Protein AF-A0A661E3U8-F1 (afdb_monomer)

Nearest PDB structures (foldseek):
  6asu-assembly1_A  TM=5.238E-01  e=6.271E-09  Mycobacterium tuberculosis
  2gq3-assembly2_B  TM=5.201E-01  e=3.428E-09  Mycobacterium tuberculosis
  5cc5-assembly1_A  TM=5.215E-01  e=5.619E-09  Mycobacterium tuberculosis H37Rv
  5dri-assembly1_A  TM=5.205E-01  e=9.730E-09  Mycobacterium tuberculosis H37Ra
  5c9w-assembly1_A  TM=4.943E-01  e=1.147E-08  Mycobacterium tuberculosis H37Rv

Radius of gyration: 21.92 Å; Cα contacts (8 Å, |Δi|>4): 359; chains: 1; bounding box: 52×62×56 Å

Structure (mmCIF, N/CA/C/O backbone):
data_AF-A0A661E3U8-F1
#
_entry.id   AF-A0A661E3U8-F1
#
loop_
_atom_site.group_PDB
_atom_site.id
_atom_site.type_symbol
_atom_site.label_atom_id
_atom_site.label_alt_id
_atom_site.label_comp_id
_atom_site.label_asym_id
_atom_site.label_entity_id
_atom_site.label_seq_id
_atom_site.pdbx_PDB_ins_code
_atom_site.Cartn_x
_atom_site.Cartn_y
_atom_site.Cartn_z
_atom_site.occupancy
_atom_site.B_iso_or_equiv
_atom_site.auth_seq_id
_atom_site.auth_comp_id
_atom_site.auth_asym_id
_atom_site.auth_atom_id
_atom_site.pdbx_PDB_model_num
ATOM 1 N N . LEU A 1 1 ? 7.358 -19.931 10.480 1.00 63.12 1 LEU A N 1
ATOM 2 C CA . LEU A 1 1 ? 5.881 -19.977 10.549 1.00 63.12 1 LEU A CA 1
ATOM 3 C C . LEU A 1 1 ? 5.351 -19.184 9.364 1.00 63.12 1 LEU A C 1
ATOM 5 O O . LEU A 1 1 ? 6.107 -18.382 8.833 1.00 63.12 1 LEU A O 1
ATOM 9 N N . LEU A 1 2 ? 4.143 -19.485 8.892 1.00 83.12 2 LEU A N 1
ATOM 10 C CA . LEU A 1 2 ? 3.473 -18.710 7.847 1.00 83.12 2 LEU A CA 1
ATOM 11 C C . LEU A 1 2 ? 2.631 -17.637 8.538 1.00 83.12 2 LEU A C 1
ATOM 13 O O . LEU A 1 2 ? 1.768 -18.002 9.332 1.00 83.12 2 LEU A O 1
ATOM 17 N N . ASP A 1 3 ? 2.867 -16.365 8.227 1.00 90.88 3 ASP A N 1
ATOM 18 C CA . ASP A 1 3 ? 2.102 -15.254 8.814 1.00 90.88 3 ASP A CA 1
ATOM 19 C C . ASP A 1 3 ? 0.824 -14.951 8.011 1.00 90.88 3 ASP A C 1
ATOM 21 O O . ASP A 1 3 ? -0.208 -14.571 8.559 1.00 90.88 3 ASP A O 1
ATOM 25 N N . GLY A 1 4 ? 0.856 -15.163 6.694 1.00 95.56 4 GLY A N 1
ATOM 26 C CA . GLY A 1 4 ? -0.279 -14.888 5.823 1.00 95.56 4 GLY A CA 1
ATOM 27 C C . GLY A 1 4 ? -0.007 -15.191 4.357 1.00 95.56 4 GLY A C 1
ATOM 28 O O . GLY A 1 4 ? 1.045 -15.724 4.000 1.00 95.56 4 GLY A O 1
ATOM 29 N N . ILE A 1 5 ? -0.969 -14.845 3.506 1.00 97.56 5 ILE A N 1
ATOM 30 C CA . ILE A 1 5 ? -0.901 -15.015 2.056 1.00 97.56 5 ILE A CA 1
ATOM 31 C C . ILE A 1 5 ? -1.208 -13.708 1.323 1.00 97.56 5 ILE A C 1
ATOM 33 O O . ILE A 1 5 ? -1.920 -12.838 1.827 1.00 97.56 5 ILE A O 1
ATOM 37 N N . VAL A 1 6 ? -0.708 -13.616 0.093 1.00 97.94 6 VAL A N 1
ATOM 38 C CA . VAL A 1 6 ? -1.139 -12.622 -0.889 1.00 97.94 6 VAL A CA 1
ATOM 39 C C . VAL A 1 6 ? -1.961 -13.348 -1.948 1.00 97.94 6 VAL A C 1
ATOM 41 O O . VAL A 1 6 ? -1.448 -14.255 -2.603 1.00 97.94 6 VAL A O 1
ATOM 44 N N . TRP A 1 7 ? -3.228 -12.972 -2.101 1.00 97.88 7 TRP A N 1
ATOM 45 C CA . TRP A 1 7 ? -4.129 -13.550 -3.091 1.00 97.88 7 TRP A CA 1
ATOM 46 C C . TRP A 1 7 ? -4.208 -12.661 -4.340 1.00 97.88 7 TRP A C 1
ATOM 48 O O . TRP A 1 7 ? -4.700 -11.530 -4.252 1.00 97.88 7 TRP A O 1
ATOM 58 N N . PRO A 1 8 ? -3.695 -13.121 -5.493 1.00 96.69 8 PRO A N 1
ATOM 59 C CA . PRO A 1 8 ? -3.776 -12.366 -6.732 1.00 96.69 8 PRO A CA 1
ATOM 60 C C . PRO A 1 8 ? -5.181 -12.449 -7.327 1.00 96.69 8 PRO A C 1
ATOM 62 O O . PRO A 1 8 ? -5.944 -13.360 -7.017 1.00 96.69 8 PRO A O 1
ATOM 65 N N . LYS A 1 9 ? -5.471 -11.516 -8.227 1.00 93.06 9 LYS A N 1
ATOM 66 C CA . LYS A 1 9 ? -6.560 -11.562 -9.197 1.00 93.06 9 LYS A CA 1
ATOM 67 C C . LYS A 1 9 ? -7.920 -11.906 -8.606 1.00 93.06 9 LYS A C 1
ATOM 69 O O . LYS A 1 9 ? -8.652 -12.713 -9.167 1.00 93.06 9 LYS A O 1
ATOM 74 N N . VAL A 1 10 ? -8.258 -11.273 -7.482 1.00 95.81 10 VAL A N 1
ATOM 75 C CA . VAL A 1 10 ? -9.633 -11.329 -6.984 1.00 95.81 10 VAL A CA 1
ATOM 76 C C . VAL A 1 10 ? -10.525 -10.739 -8.060 1.00 95.81 10 VAL A C 1
ATOM 78 O O . VAL A 1 10 ? -10.283 -9.612 -8.472 1.00 95.81 10 VAL A O 1
ATOM 81 N N . GLU A 1 11 ? -11.558 -11.459 -8.483 1.00 94.38 11 GLU A N 1
ATOM 82 C CA . GLU A 1 11 ? -12.493 -10.965 -9.499 1.00 94.38 11 GLU A CA 1
ATOM 83 C C . GLU A 1 11 ? -13.832 -10.527 -8.902 1.00 94.38 11 GLU A C 1
ATOM 85 O O . GLU A 1 11 ? -14.532 -9.681 -9.467 1.00 94.38 11 GLU A O 1
ATOM 90 N N . ASN A 1 12 ? -14.244 -11.120 -7.777 1.00 96.81 12 ASN A N 1
ATOM 91 C CA . ASN A 1 12 ? -15.552 -10.863 -7.177 1.00 96.81 12 ASN A CA 1
ATOM 92 C C . ASN A 1 12 ? -15.644 -11.291 -5.699 1.00 96.81 12 ASN A C 1
ATOM 94 O O . ASN A 1 12 ? -14.763 -11.937 -5.130 1.00 96.81 12 ASN A O 1
ATOM 98 N N . ALA A 1 13 ? -16.766 -10.937 -5.069 1.00 97.88 13 ALA A N 1
ATOM 99 C CA . ALA A 1 13 ? -17.037 -11.229 -3.664 1.00 97.88 13 ALA A CA 1
ATOM 100 C C . ALA A 1 13 ? -17.254 -12.728 -3.356 1.00 97.88 13 ALA A C 1
ATOM 102 O O . ALA A 1 13 ? -17.004 -13.158 -2.231 1.00 97.88 13 ALA A O 1
ATOM 103 N N . GLU A 1 14 ? -17.731 -13.529 -4.313 1.00 98.06 14 GLU A N 1
ATOM 104 C CA . GLU A 1 14 ? -17.946 -14.970 -4.113 1.00 98.06 14 GLU A CA 1
ATOM 105 C C . GLU A 1 14 ? -16.614 -15.719 -4.023 1.00 98.06 14 GLU A C 1
ATOM 107 O O . GLU A 1 14 ? -16.427 -16.535 -3.120 1.00 98.06 14 GLU A O 1
ATOM 112 N N . GLU A 1 15 ? -15.655 -15.364 -4.877 1.00 97.94 15 GLU A N 1
ATOM 113 C CA . GLU A 1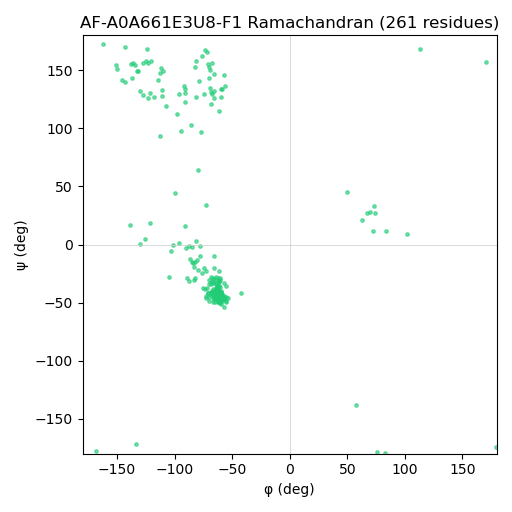 15 ? -14.280 -15.859 -4.806 1.00 97.94 15 GLU A CA 1
ATOM 114 C C . GLU A 1 15 ? -13.639 -15.535 -3.451 1.00 97.94 15 GLU A C 1
ATOM 116 O O . GLU A 1 15 ? -13.080 -16.416 -2.796 1.00 97.94 15 GLU A O 1
ATOM 121 N N . MET A 1 16 ? -13.786 -14.291 -2.980 1.00 98.50 16 MET A N 1
ATOM 122 C CA . MET A 1 16 ? -13.253 -13.887 -1.677 1.00 98.50 16 MET A CA 1
ATOM 123 C C . MET A 1 16 ? -13.884 -14.678 -0.521 1.00 98.50 16 MET A C 1
ATOM 125 O O . MET A 1 16 ? -13.200 -15.045 0.437 1.00 98.50 16 MET A O 1
ATOM 129 N N . ARG A 1 17 ? -15.185 -14.985 -0.606 1.00 98.62 17 ARG A N 1
ATOM 130 C CA . ARG A 1 17 ? -15.872 -15.818 0.391 1.00 98.62 17 ARG A CA 1
ATOM 131 C C . ARG A 1 17 ? -15.320 -17.232 0.399 1.00 98.62 17 ARG A C 1
ATOM 133 O O . ARG A 1 17 ? -14.954 -17.725 1.461 1.00 98.62 17 ARG A O 1
ATOM 140 N N . TRP A 1 18 ? -15.213 -17.841 -0.779 1.00 98.56 18 TRP A N 1
ATOM 141 C CA . TRP A 1 18 ? -14.632 -19.169 -0.932 1.00 98.56 18 TRP A CA 1
ATOM 142 C C . TRP A 1 18 ? -13.214 -19.233 -0.348 1.00 98.56 18 TRP A C 1
ATOM 144 O O . TRP A 1 18 ? -12.905 -20.152 0.412 1.00 98.56 18 TRP A O 1
ATOM 154 N N . LEU A 1 19 ? -12.378 -18.229 -0.631 1.00 98.50 19 LEU A N 1
ATOM 155 C CA . LEU A 1 19 ? -11.029 -18.137 -0.078 1.00 98.50 19 LEU A CA 1
ATOM 156 C C . LEU A 1 19 ? -11.049 -18.068 1.456 1.00 98.50 19 LEU A C 1
ATOM 158 O O . LEU A 1 19 ? -10.326 -18.811 2.118 1.00 98.50 19 LEU A O 1
ATOM 162 N N . CYS A 1 20 ? -11.881 -17.202 2.037 1.00 98.44 20 CYS A N 1
ATOM 163 C CA . CYS A 1 20 ? -11.978 -17.056 3.491 1.00 98.44 20 CYS A CA 1
ATOM 164 C C . CYS A 1 20 ? -12.482 -18.337 4.179 1.00 98.44 20 CYS A C 1
ATOM 166 O O . CYS A 1 20 ? -11.980 -18.697 5.249 1.00 98.44 20 CYS A O 1
ATOM 168 N N . ASP A 1 21 ? -13.429 -19.047 3.565 1.00 98.56 21 ASP A N 1
ATOM 169 C CA . ASP A 1 21 ? -13.943 -20.327 4.062 1.00 98.56 21 ASP A CA 1
ATOM 170 C C . ASP A 1 21 ? -12.869 -21.427 3.988 1.00 98.56 21 ASP A C 1
ATOM 172 O O . ASP A 1 21 ? -12.707 -22.219 4.926 1.00 98.56 21 ASP A O 1
ATOM 176 N N . LEU A 1 22 ? -12.081 -21.445 2.907 1.00 98.44 22 LEU A N 1
ATOM 177 C CA . LEU A 1 22 ? -10.947 -22.353 2.748 1.00 98.44 22 LEU A CA 1
ATOM 178 C C . LEU A 1 22 ? -9.883 -22.107 3.823 1.00 98.44 22 LEU A C 1
ATOM 180 O O . LEU A 1 22 ? -9.458 -23.053 4.487 1.00 98.44 22 LEU A O 1
ATOM 184 N N . LEU A 1 23 ? -9.480 -20.851 4.034 1.00 98.12 23 LEU A N 1
ATOM 185 C CA . LEU A 1 23 ? -8.505 -20.486 5.066 1.00 98.12 23 LEU A CA 1
ATOM 186 C C . LEU A 1 23 ? -8.999 -20.857 6.466 1.00 98.12 23 LEU A C 1
ATOM 188 O O . LEU A 1 23 ? -8.244 -21.42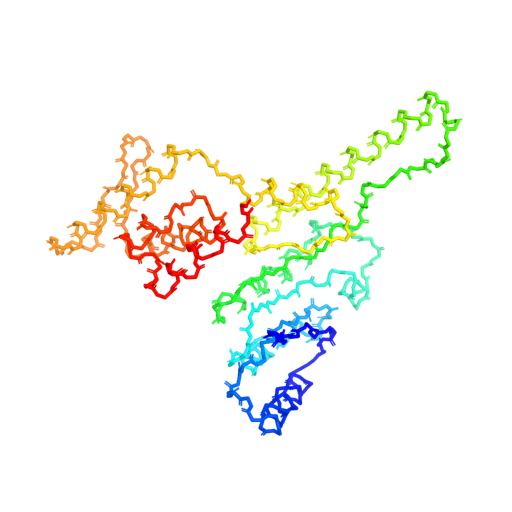4 7.251 1.00 98.12 23 LEU A O 1
ATOM 192 N N . THR A 1 24 ? -10.280 -20.622 6.752 1.00 98.44 24 THR A N 1
ATOM 193 C CA . THR A 1 24 ? -10.903 -21.022 8.022 1.00 98.44 24 THR A CA 1
ATOM 194 C C . THR A 1 24 ? -10.853 -22.541 8.215 1.00 98.44 24 THR A C 1
ATOM 196 O O . THR A 1 24 ? -10.512 -23.026 9.294 1.00 98.44 24 THR A O 1
ATOM 199 N N . SER A 1 25 ? -11.143 -23.310 7.164 1.00 98.44 25 SER A N 1
ATOM 200 C CA . SER A 1 25 ? -11.077 -24.778 7.202 1.00 98.44 25 SER A CA 1
ATOM 201 C C . SER A 1 25 ? -9.646 -25.287 7.414 1.00 98.44 25 SER A C 1
ATOM 203 O O . SER A 1 25 ? -9.431 -26.246 8.156 1.00 98.44 25 SER A O 1
ATOM 205 N N . LEU A 1 26 ? -8.656 -24.632 6.798 1.00 97.31 26 LEU A N 1
ATOM 206 C CA . LEU A 1 26 ? -7.237 -24.943 6.983 1.00 97.31 26 LEU A CA 1
ATOM 207 C C . LEU A 1 26 ? -6.771 -24.643 8.410 1.00 97.31 26 LEU A C 1
ATOM 209 O O . LEU A 1 26 ? -6.109 -25.484 9.014 1.00 97.31 26 LEU A O 1
ATOM 213 N N . GLU A 1 27 ? -7.146 -23.492 8.972 1.00 97.75 27 GLU A N 1
ATOM 214 C CA . GLU A 1 27 ? -6.843 -23.138 10.364 1.00 97.75 27 GLU A CA 1
ATOM 215 C C . GLU A 1 27 ? -7.396 -24.189 11.330 1.00 97.75 27 GLU A C 1
ATOM 217 O O . GLU A 1 27 ? -6.662 -24.694 12.178 1.00 97.75 27 GLU A O 1
ATOM 222 N N . GLN A 1 28 ? -8.652 -24.603 11.144 1.00 97.94 28 GLN A N 1
ATOM 223 C CA . GLN A 1 28 ? -9.274 -25.657 11.950 1.00 97.94 28 GLN A CA 1
ATOM 224 C C . GLN A 1 28 ? -8.549 -26.999 11.813 1.00 97.94 28 GLN A C 1
ATOM 226 O O . GLN A 1 28 ? -8.285 -27.660 12.817 1.00 97.94 28 GLN A O 1
ATOM 231 N N . HIS A 1 29 ? -8.206 -27.399 10.586 1.00 97.75 29 HIS A N 1
ATOM 232 C CA . HIS A 1 29 ? -7.505 -28.656 10.327 1.00 97.75 29 HIS A CA 1
ATOM 233 C C . HIS A 1 29 ? -6.109 -28.693 10.964 1.00 97.75 29 HIS A C 1
ATOM 235 O O . HIS A 1 29 ? -5.672 -29.737 11.446 1.00 97.75 29 HIS A O 1
ATOM 241 N N . LEU A 1 30 ? -5.420 -27.551 10.983 1.00 96.31 30 LEU A N 1
ATOM 242 C CA . LEU A 1 30 ? -4.071 -27.404 11.526 1.00 96.31 30 LEU A CA 1
ATOM 243 C C . LEU A 1 30 ? -4.052 -27.037 13.021 1.00 96.31 30 LEU A C 1
ATOM 245 O O . LEU A 1 30 ? -2.974 -26.946 13.605 1.00 96.31 30 LEU A O 1
ATOM 249 N N . GLY A 1 31 ? -5.216 -26.827 13.646 1.00 96.81 31 GLY A N 1
ATOM 250 C CA . GLY A 1 31 ? -5.321 -26.394 15.042 1.00 96.81 31 GLY A CA 1
ATOM 251 C C . GLY A 1 31 ? -4.798 -24.973 15.289 1.00 96.81 31 GLY A C 1
ATOM 252 O O . GLY A 1 31 ? -4.336 -24.674 16.390 1.00 96.81 31 GLY A O 1
ATOM 253 N N . LEU A 1 32 ? -4.834 -24.112 14.271 1.00 96.19 32 LEU A N 1
ATOM 254 C CA . LEU A 1 32 ? -4.424 -22.714 14.364 1.00 96.19 32 LEU A CA 1
ATOM 255 C C . LEU A 1 32 ? -5.555 -21.843 14.943 1.00 96.19 32 LEU A C 1
ATOM 257 O O . LEU A 1 32 ? -6.734 -22.174 14.780 1.00 96.19 32 LEU A O 1
ATOM 261 N N . PRO A 1 33 ? -5.229 -20.717 15.608 1.00 96.44 33 PRO A N 1
ATOM 262 C CA . PRO A 1 33 ? -6.236 -19.746 16.021 1.00 96.44 33 PRO A CA 1
ATOM 263 C C . PRO A 1 33 ? -7.046 -19.228 14.824 1.00 96.44 33 PRO A C 1
ATOM 265 O O . PRO A 1 33 ? -6.522 -19.060 13.726 1.00 96.44 33 PRO A O 1
ATOM 268 N N . ALA A 1 34 ? -8.329 -18.939 15.039 1.00 97.25 34 ALA A N 1
ATOM 269 C CA . ALA A 1 34 ? -9.175 -18.383 13.986 1.00 97.25 34 ALA A CA 1
ATOM 270 C C . ALA A 1 34 ? -8.610 -17.048 13.471 1.00 97.25 34 ALA A C 1
ATOM 272 O O . ALA A 1 34 ? -8.282 -16.169 14.269 1.00 97.25 34 ALA A O 1
ATOM 273 N N . ASN A 1 35 ? -8.558 -16.892 12.146 1.00 96.81 35 ASN A N 1
ATOM 274 C CA . ASN A 1 35 ? -8.020 -15.718 11.451 1.00 96.81 35 ASN A CA 1
ATOM 275 C C . ASN A 1 35 ? -6.522 -15.451 11.691 1.00 96.81 35 ASN A C 1
ATOM 277 O O . ASN A 1 35 ? -6.062 -14.326 11.491 1.00 96.81 35 ASN A O 1
ATOM 281 N N . SER A 1 36 ? -5.745 -16.458 12.104 1.00 95.94 36 SER A N 1
ATOM 282 C CA . SER A 1 36 ? -4.293 -16.312 12.248 1.00 95.94 36 SER A CA 1
ATOM 283 C C . SER A 1 36 ? -3.543 -16.294 10.916 1.00 95.94 36 SER A C 1
ATOM 285 O O . SER A 1 36 ? -2.409 -15.839 10.884 1.00 95.94 36 SER A O 1
ATOM 287 N N . ILE A 1 37 ? -4.133 -16.808 9.831 1.00 97.62 37 ILE A N 1
ATOM 288 C CA . ILE A 1 37 ? -3.571 -16.674 8.482 1.00 97.62 37 ILE A CA 1
ATOM 289 C C . ILE A 1 37 ? -4.054 -15.346 7.906 1.00 97.62 37 ILE A C 1
ATOM 291 O O . ILE A 1 37 ? -5.209 -15.228 7.475 1.00 97.62 37 ILE A O 1
ATOM 295 N N . TRP A 1 38 ? -3.175 -14.348 7.903 1.00 98.00 38 TRP A N 1
ATOM 296 C CA . TRP A 1 38 ? -3.497 -13.031 7.367 1.00 98.00 38 TRP A CA 1
ATOM 297 C C . TRP A 1 38 ? -3.622 -13.038 5.845 1.00 98.00 38 TRP A C 1
ATOM 299 O O . TRP A 1 38 ? -3.048 -13.879 5.152 1.00 98.00 38 TRP A O 1
ATOM 309 N N . LEU A 1 39 ? -4.383 -12.083 5.323 1.00 98.50 39 LEU A N 1
ATOM 310 C CA . LEU A 1 39 ? -4.676 -11.960 3.905 1.00 98.50 39 LEU A CA 1
ATOM 311 C C . LEU A 1 39 ? -4.343 -10.556 3.412 1.00 98.50 39 LEU A C 1
ATOM 313 O O . LEU A 1 39 ? -4.848 -9.570 3.942 1.00 98.50 39 LEU A O 1
ATOM 317 N N . GLN A 1 40 ? -3.572 -10.483 2.336 1.00 98.38 40 GLN A N 1
ATOM 318 C CA . GLN A 1 40 ? -3.606 -9.357 1.410 1.00 98.38 40 GLN A CA 1
ATOM 319 C C . GLN A 1 40 ? -4.187 -9.831 0.088 1.00 98.38 40 GLN A C 1
ATOM 321 O O . GLN A 1 40 ? -4.029 -10.997 -0.273 1.00 98.38 40 GLN A O 1
ATOM 326 N N . PHE A 1 41 ? -4.820 -8.941 -0.662 1.00 98.44 41 PHE A N 1
ATOM 327 C CA . PHE A 1 41 ? -5.271 -9.270 -2.007 1.00 98.44 41 PHE A CA 1
ATOM 328 C C . PHE A 1 41 ? -5.006 -8.137 -2.987 1.00 98.44 41 PHE A C 1
ATOM 330 O O . PHE A 1 41 ? -4.888 -6.974 -2.589 1.00 98.44 41 PHE A O 1
ATOM 337 N N . LEU A 1 42 ? -4.898 -8.500 -4.264 1.00 98.31 42 LEU A N 1
ATOM 338 C CA . LEU A 1 42 ? -4.704 -7.554 -5.353 1.00 98.31 42 LEU A CA 1
ATOM 339 C C . LEU A 1 42 ? -6.056 -7.114 -5.912 1.00 98.31 42 LEU A C 1
ATOM 341 O O . LEU A 1 42 ? -6.907 -7.938 -6.243 1.00 98.31 42 LEU A O 1
ATOM 345 N N . VAL A 1 43 ? -6.229 -5.802 -6.037 1.00 98.31 43 VAL A N 1
ATOM 346 C CA . VAL A 1 43 ? -7.270 -5.171 -6.844 1.00 98.31 43 VAL A CA 1
ATOM 347 C C . VAL A 1 43 ? -6.648 -4.870 -8.194 1.00 98.31 43 VAL A C 1
ATOM 349 O O . VAL A 1 43 ? -5.910 -3.895 -8.346 1.00 98.31 43 VAL A O 1
ATOM 352 N N . GLU A 1 44 ? -6.900 -5.758 -9.148 1.00 96.94 44 GLU A N 1
ATOM 353 C CA . GLU A 1 44 ? -6.261 -5.726 -10.465 1.00 96.94 44 GLU A CA 1
ATOM 354 C C . GLU A 1 44 ? -7.219 -6.046 -11.620 1.00 96.94 44 GLU A C 1
ATOM 356 O O . GLU A 1 44 ? -6.787 -6.324 -12.731 1.00 96.94 44 GLU A O 1
ATOM 361 N N . SER A 1 45 ? -8.529 -5.967 -11.373 1.00 96.88 45 SER A N 1
ATOM 362 C CA . SER A 1 45 ? -9.569 -6.011 -12.404 1.00 96.88 45 SER A CA 1
ATOM 363 C C . SER A 1 45 ? -10.638 -4.951 -12.142 1.00 96.88 45 SER A C 1
ATOM 365 O O . SER A 1 45 ? -10.832 -4.495 -11.008 1.00 96.88 45 SER A O 1
ATOM 367 N N . ALA A 1 46 ? -11.340 -4.539 -13.196 1.00 96.31 46 ALA A N 1
ATOM 368 C CA . ALA A 1 46 ? -12.463 -3.615 -13.099 1.00 96.31 46 ALA A CA 1
ATOM 369 C C . ALA A 1 46 ? -13.603 -4.228 -12.273 1.00 96.31 46 ALA A C 1
ATOM 371 O O . ALA A 1 46 ? -14.197 -3.550 -11.437 1.00 96.31 46 ALA A O 1
ATOM 372 N N . SER A 1 47 ? -13.859 -5.531 -12.444 1.00 97.06 47 SER A N 1
ATOM 373 C CA . SER A 1 47 ? -14.886 -6.261 -11.688 1.00 97.06 47 SER A CA 1
ATOM 374 C C . SER A 1 47 ? -14.638 -6.225 -10.178 1.00 97.06 47 SER A C 1
ATOM 376 O O . SER A 1 47 ? -15.575 -6.018 -9.399 1.00 97.06 47 SER A O 1
ATOM 378 N N . ALA A 1 48 ? -13.381 -6.391 -9.758 1.00 97.88 48 ALA A N 1
ATOM 379 C CA . ALA A 1 48 ? -13.004 -6.322 -8.354 1.00 97.88 48 ALA A CA 1
ATOM 380 C C . ALA A 1 48 ? -13.184 -4.916 -7.784 1.00 97.88 48 ALA A C 1
ATOM 382 O O . ALA A 1 48 ? -13.703 -4.755 -6.681 1.00 97.88 48 ALA A O 1
ATOM 383 N N . LEU A 1 49 ? -12.779 -3.897 -8.545 1.00 97.31 49 LEU A N 1
ATOM 384 C CA . LEU A 1 49 ? -12.864 -2.505 -8.119 1.00 97.31 49 LEU A CA 1
ATOM 385 C C . LEU A 1 49 ? -14.323 -2.052 -7.925 1.00 97.31 49 LEU A C 1
ATOM 387 O O . LEU A 1 49 ? -14.629 -1.407 -6.924 1.00 97.31 49 LEU A O 1
ATOM 391 N N . GLU A 1 50 ? -15.236 -2.470 -8.809 1.00 96.88 50 GLU A N 1
ATOM 392 C CA . GLU A 1 50 ? -16.683 -2.191 -8.721 1.00 96.88 50 GLU A CA 1
ATOM 393 C C . GLU A 1 50 ? -17.376 -2.853 -7.515 1.00 96.88 50 GLU A C 1
ATOM 395 O O . GLU A 1 50 ? -18.468 -2.450 -7.113 1.00 96.88 50 GLU A O 1
ATOM 400 N N . GLN A 1 51 ? -16.766 -3.888 -6.934 1.00 97.50 51 GLN A N 1
ATOM 401 C CA . GLN A 1 51 ? -17.325 -4.659 -5.815 1.00 97.50 51 GLN A CA 1
ATOM 402 C C . GLN A 1 51 ? -16.413 -4.647 -4.583 1.00 97.50 51 GLN A C 1
ATOM 404 O O . GLN A 1 51 ? -16.528 -5.516 -3.709 1.00 97.50 51 GLN A O 1
ATOM 409 N N . LEU A 1 52 ? -15.480 -3.692 -4.526 1.00 98.44 52 LEU A N 1
ATOM 410 C CA . LEU A 1 52 ? -14.398 -3.698 -3.549 1.00 98.44 52 LEU A CA 1
ATOM 411 C C . LEU A 1 52 ? -14.914 -3.641 -2.109 1.00 98.44 52 LEU A C 1
ATOM 413 O O . LEU A 1 52 ? -14.356 -4.298 -1.237 1.00 98.44 52 LEU A O 1
ATOM 417 N N . ASP A 1 53 ? -16.000 -2.911 -1.861 1.00 97.75 53 ASP A N 1
ATOM 418 C CA . ASP A 1 53 ? -16.661 -2.830 -0.557 1.00 97.75 53 ASP A CA 1
ATOM 419 C C . ASP A 1 53 ? -17.048 -4.219 -0.022 1.00 97.75 53 ASP A C 1
ATOM 421 O O . ASP A 1 53 ? -16.686 -4.586 1.097 1.00 97.75 53 ASP A O 1
ATOM 425 N N . LYS A 1 54 ? -17.696 -5.040 -0.855 1.00 98.44 54 LYS A N 1
ATOM 426 C CA . LYS A 1 54 ? -18.126 -6.400 -0.500 1.00 98.44 54 LYS A CA 1
ATOM 427 C C . LYS A 1 54 ? -16.942 -7.334 -0.302 1.00 98.44 54 LYS A C 1
ATOM 429 O O . LYS A 1 54 ? -16.951 -8.139 0.627 1.00 98.44 54 LYS A O 1
ATOM 434 N N . ILE A 1 55 ? -15.942 -7.246 -1.179 1.00 98.69 55 ILE A N 1
ATOM 435 C CA . ILE A 1 55 ? -14.716 -8.050 -1.087 1.00 98.69 55 ILE A CA 1
ATOM 436 C C . ILE A 1 55 ? -14.013 -7.753 0.242 1.00 98.69 55 ILE A C 1
ATOM 438 O O . ILE A 1 55 ? -13.687 -8.673 0.994 1.00 98.69 55 ILE A O 1
ATOM 442 N N . VAL A 1 56 ? -13.844 -6.470 0.567 1.00 98.50 56 VAL A N 1
ATOM 443 C CA . VAL A 1 56 ? -13.215 -6.021 1.812 1.00 98.50 56 VAL A CA 1
ATOM 444 C C . VAL A 1 56 ? -14.011 -6.466 3.032 1.00 98.50 56 VAL A C 1
ATOM 446 O O . VAL A 1 56 ? -13.415 -6.981 3.976 1.00 98.50 56 VAL A O 1
ATOM 449 N N . ASP A 1 57 ? -15.336 -6.326 3.028 1.00 98.25 57 ASP A N 1
ATOM 450 C CA . ASP A 1 57 ? -16.166 -6.731 4.165 1.00 98.25 57 ASP A CA 1
ATOM 451 C C . ASP A 1 57 ? -16.095 -8.235 4.453 1.00 98.25 57 ASP A C 1
ATOM 453 O O . ASP A 1 57 ? -16.099 -8.633 5.619 1.00 98.25 57 ASP A O 1
ATOM 457 N N . ILE A 1 58 ? -15.966 -9.068 3.417 1.00 98.56 58 ILE A N 1
ATOM 458 C CA . ILE A 1 58 ? -15.766 -10.515 3.569 1.00 98.56 58 ILE A CA 1
ATOM 459 C C . ILE A 1 58 ? -14.373 -10.820 4.132 1.00 98.56 58 ILE A C 1
ATOM 461 O O . ILE A 1 58 ? -14.249 -11.622 5.056 1.00 98.56 58 ILE A O 1
ATOM 465 N N . ALA A 1 59 ? -13.333 -10.169 3.605 1.00 98.25 59 ALA A N 1
ATOM 466 C CA . ALA A 1 59 ? -11.945 -10.397 4.006 1.00 98.25 59 ALA A CA 1
ATOM 467 C C . ALA A 1 59 ? -11.603 -9.830 5.398 1.00 98.25 59 ALA A C 1
ATOM 469 O O . ALA A 1 59 ? -10.651 -10.288 6.036 1.00 98.25 59 ALA A O 1
ATOM 470 N N . ARG A 1 60 ? -12.366 -8.834 5.872 1.00 97.62 60 ARG A N 1
ATOM 471 C CA . ARG A 1 60 ? -12.087 -7.997 7.052 1.00 97.62 60 ARG A CA 1
ATOM 472 C C . ARG A 1 60 ? -11.557 -8.740 8.288 1.00 97.62 60 ARG A C 1
ATOM 474 O O . ARG A 1 60 ? -10.628 -8.210 8.889 1.00 97.62 60 ARG A O 1
ATOM 481 N N . PRO A 1 61 ? -12.059 -9.928 8.689 1.00 97.50 61 PRO A N 1
ATOM 482 C CA . PRO A 1 61 ? -11.564 -10.614 9.888 1.00 97.50 61 PRO A CA 1
ATOM 483 C C . PRO A 1 61 ? -10.078 -10.999 9.853 1.00 97.50 61 PRO A C 1
ATOM 485 O O . PRO A 1 61 ? -9.488 -11.191 10.913 1.00 97.50 61 PRO A O 1
ATOM 488 N N . ARG A 1 62 ? -9.488 -11.129 8.657 1.00 97.56 62 ARG A N 1
ATOM 489 C CA . ARG A 1 62 ? -8.089 -11.541 8.438 1.00 97.56 62 ARG A CA 1
ATOM 490 C C . ARG A 1 62 ? -7.309 -10.613 7.501 1.00 97.56 62 ARG A C 1
ATOM 492 O O . ARG A 1 62 ? -6.148 -10.886 7.205 1.00 97.56 62 ARG A O 1
ATOM 499 N N . LEU A 1 63 ? -7.945 -9.557 6.992 1.00 98.50 63 LEU A N 1
ATOM 500 C CA . LEU A 1 63 ? -7.341 -8.629 6.042 1.00 98.50 63 LEU A CA 1
ATOM 501 C C . LEU A 1 63 ? -6.224 -7.830 6.725 1.00 98.50 63 LEU A C 1
ATOM 503 O O . LEU A 1 63 ? -6.445 -7.227 7.771 1.00 98.50 63 LEU A O 1
ATOM 507 N N . CYS A 1 64 ? -5.045 -7.789 6.112 1.00 97.38 64 CYS A N 1
ATOM 508 C CA . CYS A 1 64 ? -3.895 -7.018 6.588 1.00 97.38 64 CYS A CA 1
ATOM 509 C C . CYS A 1 64 ? -3.326 -6.053 5.532 1.00 97.38 64 CYS A C 1
ATOM 511 O O . CYS A 1 64 ? -2.314 -5.397 5.771 1.00 97.38 64 CYS A O 1
ATOM 513 N N . GLY A 1 65 ? -3.969 -5.933 4.368 1.00 97.94 65 GLY A N 1
ATOM 514 C CA . GLY A 1 65 ? -3.630 -4.935 3.357 1.00 97.94 65 GLY A CA 1
ATOM 515 C C . GLY A 1 65 ? -4.358 -5.152 2.035 1.00 97.94 65 GLY A C 1
ATOM 516 O O . GLY A 1 65 ? -4.783 -6.264 1.729 1.00 97.94 65 GLY A O 1
ATOM 517 N N . ILE A 1 66 ? -4.494 -4.087 1.249 1.00 98.69 66 ILE A N 1
ATOM 518 C CA . ILE A 1 66 ? -5.077 -4.129 -0.100 1.00 98.69 66 ILE A CA 1
ATOM 519 C C . ILE A 1 66 ? -4.035 -3.610 -1.082 1.00 98.69 66 ILE A C 1
ATOM 521 O O . ILE A 1 66 ? -3.452 -2.553 -0.850 1.00 98.69 66 ILE A O 1
ATOM 525 N N . ILE A 1 67 ? -3.786 -4.347 -2.159 1.00 98.56 67 ILE A N 1
ATOM 526 C CA . ILE A 1 67 ? -2.697 -4.073 -3.098 1.00 98.56 67 ILE A CA 1
ATOM 527 C C . ILE A 1 67 ? -3.283 -3.614 -4.430 1.00 98.56 67 ILE A C 1
ATOM 529 O O . ILE A 1 67 ? -4.197 -4.237 -4.958 1.00 98.56 67 ILE A O 1
ATOM 533 N N . TRP A 1 68 ? -2.753 -2.534 -4.989 1.00 98.31 68 TRP A N 1
ATOM 534 C CA . TRP A 1 68 ? -3.090 -2.072 -6.329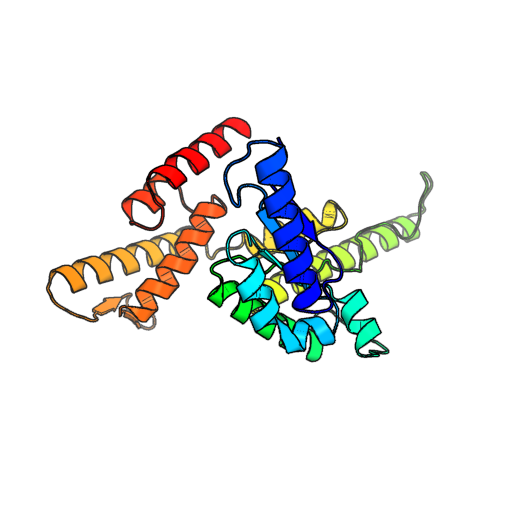 1.00 98.31 68 TRP A CA 1
ATOM 535 C C . TRP A 1 68 ? -2.304 -2.847 -7.396 1.00 98.31 68 TRP A C 1
ATOM 537 O O . TRP A 1 68 ? -1.074 -2.892 -7.340 1.00 98.31 68 TRP A O 1
ATOM 547 N N . GLY A 1 69 ? -2.995 -3.419 -8.388 1.00 96.81 69 GLY A N 1
ATOM 548 C CA . GLY A 1 69 ? -2.381 -4.090 -9.539 1.00 96.81 69 GLY A CA 1
ATOM 549 C C . GLY A 1 69 ? -2.636 -3.340 -10.846 1.00 96.81 69 GLY A C 1
ATOM 550 O O . GLY A 1 69 ? -3.640 -3.551 -11.519 1.00 96.81 69 GLY A O 1
ATOM 551 N N . ALA A 1 70 ? -1.699 -2.466 -11.223 1.00 96.12 70 ALA A N 1
ATOM 552 C CA . ALA A 1 70 ? -1.882 -1.536 -12.341 1.00 96.12 70 ALA A CA 1
ATOM 553 C C . ALA A 1 70 ? -1.946 -2.205 -13.727 1.00 96.12 70 ALA A C 1
ATOM 555 O O . ALA A 1 70 ? -2.775 -1.821 -14.547 1.00 96.12 70 ALA A O 1
ATOM 556 N N . ALA A 1 71 ? -1.070 -3.176 -14.011 1.00 94.62 71 ALA A N 1
ATOM 557 C CA . ALA A 1 71 ? -0.945 -3.750 -15.356 1.00 94.62 71 ALA A CA 1
ATOM 558 C C . ALA A 1 71 ? -2.159 -4.598 -15.753 1.00 94.62 71 ALA A C 1
ATOM 560 O O . ALA A 1 71 ? -2.705 -4.404 -16.839 1.00 94.62 71 ALA A O 1
ATOM 561 N N . ASP A 1 72 ? -2.590 -5.500 -14.870 1.00 95.81 72 ASP A N 1
ATOM 562 C CA . ASP A 1 72 ? -3.762 -6.344 -15.106 1.00 95.81 72 ASP A CA 1
ATOM 563 C C . ASP A 1 72 ? -5.034 -5.488 -15.193 1.00 95.81 72 ASP A C 1
ATOM 565 O O . ASP A 1 72 ? -5.820 -5.666 -16.123 1.00 95.81 72 ASP A O 1
ATOM 569 N N . TYR A 1 73 ? -5.167 -4.465 -14.339 1.00 97.44 73 TYR A N 1
ATOM 570 C CA . TYR A 1 73 ? -6.290 -3.533 -14.423 1.00 97.44 73 TYR A CA 1
ATOM 571 C C . TYR A 1 73 ? -6.297 -2.775 -15.755 1.00 97.44 73 TYR A C 1
ATOM 573 O O . TYR A 1 73 ? -7.335 -2.664 -16.402 1.00 97.44 73 TYR A O 1
ATOM 581 N N . ALA A 1 74 ? -5.141 -2.265 -16.194 1.00 96.94 74 ALA A N 1
ATOM 582 C CA . ALA A 1 74 ? -5.016 -1.546 -17.459 1.00 96.94 74 ALA A CA 1
ATOM 583 C C . ALA A 1 74 ? -5.414 -2.407 -18.660 1.00 96.94 74 ALA A C 1
ATOM 585 O O . ALA A 1 74 ? -6.064 -1.908 -19.580 1.00 96.94 74 ALA A O 1
ATOM 586 N N . ALA A 1 75 ? -5.039 -3.689 -18.640 1.00 95.75 75 ALA A N 1
ATOM 587 C CA . ALA A 1 75 ? -5.449 -4.649 -19.653 1.00 95.75 75 ALA A CA 1
ATOM 588 C C . ALA A 1 75 ? -6.969 -4.874 -19.631 1.00 95.75 75 ALA A C 1
ATOM 590 O O . ALA A 1 75 ? -7.593 -4.877 -20.691 1.00 95.75 75 ALA A O 1
ATOM 591 N N . ASP A 1 76 ? -7.560 -5.001 -18.442 1.00 95.50 76 ASP A N 1
ATOM 592 C CA . ASP A 1 76 ? -8.989 -5.266 -18.258 1.00 95.50 76 ASP A CA 1
ATOM 593 C C . ASP A 1 76 ? -9.874 -4.100 -18.736 1.00 95.50 76 ASP A C 1
ATOM 595 O O . ASP A 1 76 ? -10.865 -4.301 -19.437 1.00 95.50 76 ASP A O 1
ATOM 599 N N . VAL A 1 77 ? -9.470 -2.855 -18.456 1.00 96.12 77 VAL A N 1
ATOM 600 C CA . VAL A 1 77 ? -10.188 -1.655 -18.930 1.00 96.12 77 VAL A CA 1
ATOM 601 C C . VAL A 1 77 ? -9.805 -1.214 -20.350 1.00 96.12 77 VAL A C 1
ATOM 603 O O . VAL A 1 77 ? -10.367 -0.248 -20.869 1.00 96.12 77 VAL A O 1
ATOM 606 N N . GLY A 1 78 ? -8.857 -1.900 -20.995 1.00 96.44 78 GLY A N 1
ATOM 607 C CA . GLY A 1 78 ? -8.457 -1.635 -22.378 1.00 96.44 78 GLY A CA 1
ATOM 608 C C . GLY A 1 78 ? -7.625 -0.364 -22.587 1.00 96.44 78 GLY A C 1
ATOM 609 O O . GLY A 1 78 ? -7.736 0.270 -23.638 1.00 96.44 78 GLY A O 1
ATOM 610 N N . LEU A 1 79 ? -6.783 0.024 -21.622 1.00 95.62 79 LEU A N 1
ATOM 611 C CA . LEU A 1 79 ? -5.867 1.158 -21.786 1.00 95.62 79 LEU A CA 1
ATOM 612 C C . LEU A 1 79 ? -4.778 0.842 -22.820 1.00 95.62 79 LEU A C 1
ATOM 614 O O . LEU A 1 79 ? -3.999 -0.093 -22.654 1.00 95.62 79 LEU A O 1
ATOM 618 N N . HIS A 1 80 ? -4.707 1.648 -23.882 1.00 89.00 80 HIS A N 1
ATOM 619 C CA . HIS A 1 80 ? -3.702 1.494 -24.941 1.00 89.00 80 HIS A CA 1
ATOM 620 C C . HIS A 1 80 ? -2.298 1.920 -24.501 1.00 89.00 80 HIS A C 1
ATOM 622 O O . HIS A 1 80 ? -1.330 1.211 -24.759 1.00 89.00 80 HIS A O 1
ATOM 628 N N . GLU A 1 81 ? -2.200 3.061 -23.823 1.00 90.44 81 GLU A N 1
ATOM 629 C CA . GLU A 1 81 ? -0.981 3.578 -23.207 1.00 90.44 81 GLU A CA 1
ATOM 630 C C . GLU A 1 81 ? -1.342 4.118 -21.827 1.00 90.44 81 GLU A C 1
ATOM 632 O O . GLU A 1 81 ? -2.422 4.680 -21.631 1.00 90.44 81 GLU A O 1
ATOM 637 N N . TRP A 1 82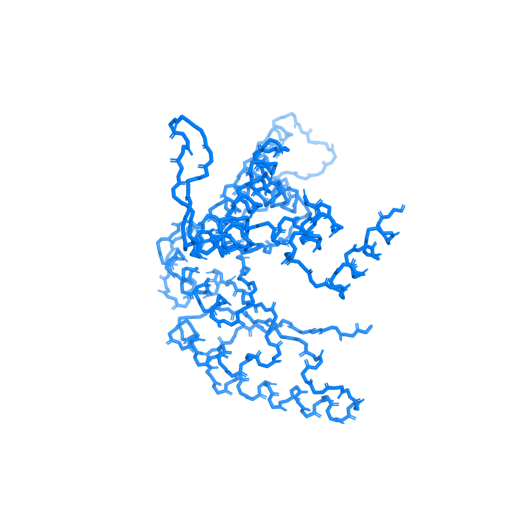 ? -0.451 3.930 -20.862 1.00 93.56 82 TRP A N 1
ATOM 638 C CA . TRP A 1 82 ? -0.665 4.377 -19.496 1.00 93.56 82 TRP A CA 1
ATOM 639 C C . TRP A 1 82 ? 0.663 4.713 -18.827 1.00 93.56 82 TRP A C 1
ATOM 641 O O . TRP A 1 82 ? 1.709 4.144 -19.137 1.00 93.56 82 TRP A O 1
ATOM 651 N N . ALA A 1 83 ? 0.587 5.649 -17.891 1.00 92.38 83 ALA A N 1
ATOM 652 C CA . ALA A 1 83 ? 1.652 6.021 -16.978 1.00 92.38 83 ALA A CA 1
ATOM 653 C C . ALA A 1 83 ? 1.133 5.885 -15.542 1.00 92.38 83 ALA A C 1
ATOM 655 O O . ALA A 1 83 ? -0.065 5.693 -15.313 1.00 92.38 83 ALA A O 1
ATOM 656 N N . ASN A 1 84 ? 2.030 5.950 -14.562 1.00 92.31 84 ASN A N 1
ATOM 657 C CA . ASN A 1 84 ? 1.666 5.745 -13.164 1.00 92.31 84 ASN A CA 1
ATOM 658 C C . ASN A 1 84 ? 0.637 6.777 -12.654 1.00 92.31 84 ASN A C 1
ATOM 660 O O . ASN A 1 84 ? -0.188 6.421 -11.814 1.00 92.31 84 ASN A O 1
ATOM 664 N N . ASP A 1 85 ? 0.647 7.999 -13.191 1.00 93.00 85 ASP A N 1
ATOM 665 C CA . ASP A 1 85 ? -0.253 9.123 -12.889 1.00 93.00 85 ASP A CA 1
ATOM 666 C C . ASP A 1 85 ? -1.506 9.173 -13.788 1.00 93.00 85 ASP A C 1
ATOM 668 O O . ASP A 1 85 ? -2.201 10.188 -13.865 1.00 93.00 85 ASP A O 1
ATOM 672 N N . HIS A 1 86 ? -1.824 8.079 -14.489 1.00 96.56 86 HIS A N 1
ATOM 673 C CA . HIS A 1 86 ? -3.020 8.018 -15.320 1.00 96.56 86 HIS A CA 1
ATOM 674 C C . HIS A 1 86 ? -4.294 8.251 -14.470 1.00 96.56 86 HIS A C 1
ATOM 676 O O . HIS A 1 86 ? -4.470 7.577 -13.451 1.00 96.56 86 HIS A O 1
ATOM 682 N N . PRO A 1 87 ? -5.258 9.099 -14.893 1.00 96.56 87 PRO A N 1
ATOM 683 C CA . PRO A 1 87 ? -6.420 9.456 -14.067 1.00 96.56 87 PRO A CA 1
ATOM 684 C C . PRO A 1 87 ? -7.281 8.272 -13.601 1.00 96.56 87 PRO A C 1
ATOM 686 O O . PRO A 1 87 ? -7.821 8.297 -12.497 1.00 96.56 87 PRO A O 1
ATOM 689 N N . LEU A 1 88 ? -7.403 7.213 -14.414 1.00 96.50 88 LEU A N 1
ATOM 690 C CA . LEU A 1 88 ? -8.098 5.987 -13.986 1.00 96.50 88 LEU A CA 1
ATOM 691 C C . LEU A 1 88 ? -7.342 5.227 -12.894 1.00 96.50 88 LEU A C 1
ATOM 693 O O . LEU A 1 88 ? -7.981 4.603 -12.053 1.00 96.50 88 LEU A O 1
ATOM 697 N N . PHE A 1 89 ? -6.008 5.272 -12.896 1.00 97.69 89 PHE A N 1
ATOM 698 C CA . PHE A 1 89 ? -5.226 4.673 -11.820 1.00 97.69 89 PHE A CA 1
ATOM 699 C C . PHE A 1 89 ? -5.385 5.498 -10.551 1.00 97.69 89 PHE A C 1
ATOM 701 O O . PHE A 1 89 ? -5.611 4.923 -9.497 1.00 97.69 89 PHE A O 1
ATOM 708 N N . ASP A 1 90 ? -5.365 6.828 -10.637 1.00 97.88 90 ASP A N 1
ATOM 709 C CA . ASP A 1 90 ? -5.593 7.693 -9.475 1.00 97.88 90 ASP A CA 1
ATOM 710 C C . ASP A 1 90 ? -6.979 7.495 -8.866 1.00 97.88 90 ASP A C 1
ATOM 712 O O . ASP A 1 90 ? -7.112 7.407 -7.645 1.00 97.88 90 ASP A O 1
ATOM 716 N N . TRP A 1 91 ? -8.004 7.338 -9.705 1.00 97.81 91 TRP A N 1
ATOM 717 C CA . TRP A 1 91 ? -9.336 6.965 -9.243 1.00 97.81 91 TRP A CA 1
ATOM 718 C C . TRP A 1 91 ? -9.336 5.599 -8.546 1.00 97.81 91 TRP A C 1
ATOM 720 O O . TRP A 1 91 ? -9.822 5.492 -7.420 1.00 97.81 91 TRP A O 1
ATOM 730 N N . ALA A 1 92 ? -8.746 4.573 -9.163 1.00 98.19 92 ALA A N 1
ATOM 731 C CA . ALA A 1 92 ? -8.676 3.243 -8.566 1.00 98.19 92 ALA A CA 1
ATOM 732 C C . ALA A 1 92 ? -7.912 3.250 -7.232 1.00 98.19 92 ALA A C 1
ATOM 734 O O . ALA A 1 92 ? -8.379 2.691 -6.240 1.00 98.19 92 ALA A O 1
ATOM 735 N N . ARG A 1 93 ? -6.786 3.969 -7.162 1.00 98.38 93 ARG A N 1
ATOM 736 C CA . ARG A 1 93 ? -6.028 4.193 -5.927 1.00 98.38 93 ARG A CA 1
ATOM 737 C C . ARG A 1 93 ? -6.872 4.879 -4.863 1.00 98.38 93 ARG A C 1
ATOM 739 O O . ARG A 1 93 ? -6.864 4.424 -3.726 1.00 98.38 93 ARG A O 1
ATOM 746 N N . ALA A 1 94 ? -7.617 5.928 -5.208 1.00 98.31 94 ALA A N 1
ATOM 747 C CA . ALA A 1 94 ? -8.485 6.624 -4.261 1.00 98.31 94 ALA A CA 1
ATOM 748 C C . ALA A 1 94 ? -9.579 5.699 -3.697 1.00 98.31 94 ALA A C 1
ATOM 750 O O . ALA A 1 94 ? -9.833 5.705 -2.490 1.00 98.31 94 ALA A O 1
ATOM 751 N N . VAL A 1 95 ? -10.184 4.861 -4.546 1.00 98.38 95 VAL A N 1
ATOM 752 C CA . VAL A 1 95 ? -11.166 3.844 -4.132 1.00 98.38 95 VAL A CA 1
ATOM 753 C C . VAL A 1 95 ? -10.527 2.824 -3.182 1.00 98.38 95 VAL A C 1
ATOM 755 O O . VAL A 1 95 ? -11.076 2.554 -2.111 1.00 98.38 95 VAL A O 1
ATOM 758 N N . ILE A 1 96 ? -9.337 2.320 -3.519 1.00 98.69 96 ILE A N 1
ATOM 759 C CA . ILE A 1 96 ? -8.585 1.358 -2.701 1.00 98.69 96 ILE A CA 1
ATOM 760 C C . ILE A 1 96 ? -8.177 1.959 -1.355 1.00 98.69 96 ILE A C 1
ATOM 762 O O . ILE A 1 96 ? -8.394 1.331 -0.322 1.00 98.69 96 ILE A O 1
ATOM 766 N N . VAL A 1 97 ? -7.630 3.176 -1.339 1.0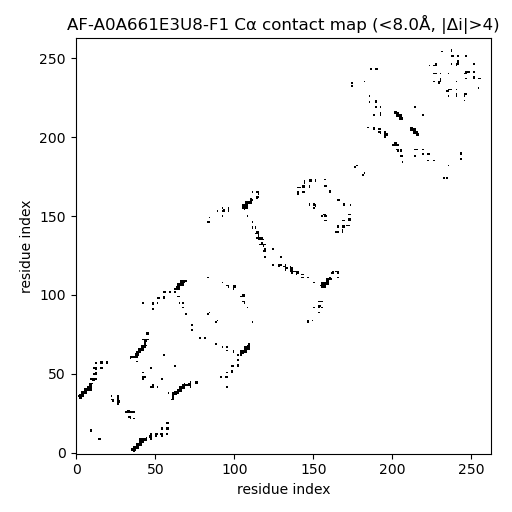0 98.44 97 VAL A N 1
ATOM 767 C CA . VAL A 1 97 ? -7.230 3.885 -0.113 1.00 98.44 97 VAL A CA 1
ATOM 768 C C . VAL A 1 97 ? -8.433 4.092 0.803 1.00 98.44 97 VAL A C 1
ATOM 770 O O . VAL A 1 97 ? -8.338 3.842 2.006 1.00 98.44 97 VAL A O 1
ATOM 773 N N . ASN A 1 98 ? -9.583 4.484 0.251 1.00 98.19 98 ASN A N 1
ATOM 774 C CA . ASN A 1 98 ? -10.804 4.647 1.034 1.00 98.19 98 ASN A CA 1
ATOM 775 C C . ASN A 1 98 ? -11.296 3.310 1.621 1.00 98.19 98 ASN A C 1
ATOM 777 O O . ASN A 1 98 ? -11.627 3.243 2.806 1.00 98.19 98 ASN A O 1
ATOM 781 N N . ALA A 1 99 ? -11.296 2.235 0.827 1.00 98.25 99 ALA A N 1
ATOM 782 C CA . ALA A 1 99 ? -11.700 0.906 1.285 1.00 98.25 99 ALA A CA 1
ATOM 783 C C . ALA A 1 99 ? -10.743 0.339 2.354 1.00 98.25 99 ALA A C 1
ATOM 785 O O . ALA A 1 99 ? -11.189 -0.175 3.382 1.00 98.25 99 ALA A O 1
ATOM 786 N N . ALA A 1 100 ? -9.433 0.505 2.163 1.00 97.94 100 ALA A N 1
ATOM 787 C CA . ALA A 1 100 ? -8.405 0.112 3.122 1.00 97.94 100 ALA A CA 1
ATOM 788 C C . ALA A 1 100 ? -8.548 0.889 4.441 1.00 97.94 100 ALA A C 1
ATOM 790 O O . ALA A 1 100 ? -8.551 0.296 5.522 1.00 97.94 100 ALA A O 1
ATOM 791 N N . GLY A 1 101 ? -8.787 2.202 4.359 1.00 94.94 101 GLY A N 1
ATOM 792 C CA . GLY A 1 101 ? -9.077 3.049 5.516 1.00 94.94 101 GLY A CA 1
ATOM 793 C C . GLY A 1 101 ? -10.333 2.614 6.275 1.00 94.94 101 GLY A C 1
ATOM 794 O O . GLY A 1 101 ? -10.318 2.566 7.506 1.00 94.94 101 GLY A O 1
ATOM 795 N N . ALA A 1 102 ? -11.398 2.227 5.565 1.00 95.50 102 ALA A N 1
ATOM 796 C CA . ALA A 1 102 ? -12.618 1.690 6.169 1.00 95.50 102 ALA A CA 1
ATOM 797 C C . ALA A 1 102 ? -12.399 0.326 6.850 1.00 95.50 102 ALA A C 1
ATOM 799 O O . ALA A 1 102 ? -13.089 0.005 7.823 1.00 95.50 102 ALA A O 1
ATOM 800 N N . ALA A 1 103 ? -11.450 -0.475 6.362 1.00 96.62 103 ALA A N 1
ATOM 801 C CA . ALA A 1 103 ? -11.028 -1.735 6.974 1.00 96.62 103 ALA A CA 1
ATOM 802 C C . ALA A 1 103 ? -9.984 -1.575 8.089 1.00 96.62 103 ALA A C 1
ATOM 804 O O . ALA A 1 103 ? -9.815 -2.494 8.886 1.00 96.62 103 ALA A O 1
ATOM 805 N N . GLY A 1 104 ? -9.326 -0.418 8.186 1.00 93.94 104 GLY A N 1
ATOM 806 C CA . GLY A 1 104 ? -8.235 -0.191 9.132 1.00 93.94 104 GLY A CA 1
ATOM 807 C C . GLY A 1 104 ? -6.929 -0.886 8.733 1.00 93.94 104 GLY A C 1
ATOM 808 O O . GLY A 1 104 ? -6.132 -1.213 9.607 1.00 93.94 104 GLY A O 1
ATOM 809 N N . VAL A 1 105 ? -6.711 -1.112 7.434 1.00 96.06 105 VAL A N 1
ATOM 810 C CA . VAL A 1 105 ? -5.531 -1.798 6.876 1.00 96.06 105 VAL A CA 1
ATOM 811 C C . VAL A 1 105 ? -4.779 -0.876 5.907 1.00 96.06 105 VAL A C 1
ATOM 813 O O . VAL A 1 105 ? -5.371 0.075 5.392 1.00 96.06 105 VAL A O 1
ATOM 816 N N . PRO A 1 106 ? -3.483 -1.107 5.637 1.00 96.00 106 PRO A N 1
ATOM 817 C CA . PRO A 1 106 ? -2.745 -0.320 4.655 1.00 96.00 106 PRO A CA 1
ATOM 818 C C . PRO A 1 106 ? -3.203 -0.603 3.217 1.00 96.00 106 PRO A C 1
ATOM 820 O O . PRO A 1 106 ? -3.471 -1.746 2.841 1.00 96.00 106 PRO A O 1
ATOM 823 N N . ALA A 1 107 ? -3.215 0.441 2.392 1.00 98.25 107 ALA A N 1
ATOM 824 C CA . ALA A 1 107 ? -3.240 0.316 0.937 1.00 98.25 107 ALA A CA 1
ATOM 825 C C . ALA A 1 107 ? -1.800 0.305 0.400 1.00 98.25 107 ALA A C 1
ATOM 827 O O . ALA A 1 107 ? -0.983 1.125 0.825 1.00 98.25 107 ALA A O 1
ATOM 828 N N . ILE A 1 108 ? -1.478 -0.613 -0.506 1.00 98.19 108 ILE A N 1
ATOM 829 C CA . ILE A 1 108 ? -0.137 -0.817 -1.060 1.00 98.19 108 ILE A CA 1
ATOM 830 C C . ILE A 1 108 ? -0.179 -0.565 -2.566 1.00 98.19 108 ILE A C 1
ATOM 832 O O . ILE A 1 108 ? -0.996 -1.142 -3.278 1.00 98.19 108 ILE A O 1
ATOM 836 N N . ASP A 1 109 ? 0.701 0.299 -3.051 1.00 98.00 109 ASP A N 1
ATOM 837 C CA . ASP A 1 109 ? 0.761 0.704 -4.451 1.00 98.00 109 ASP A CA 1
ATOM 838 C C . ASP A 1 109 ? 1.512 -0.315 -5.328 1.00 98.00 109 ASP A C 1
ATOM 840 O O . ASP A 1 109 ? 2.360 -1.083 -4.855 1.00 98.00 109 ASP A O 1
ATOM 844 N N . ALA A 1 110 ? 1.226 -0.278 -6.629 1.00 96.00 110 ALA A N 1
ATOM 845 C CA . ALA A 1 110 ? 1.862 -1.118 -7.640 1.00 96.00 110 ALA A CA 1
ATOM 846 C C . ALA A 1 110 ? 3.344 -0.759 -7.811 1.00 96.00 110 ALA A C 1
ATOM 848 O O . ALA A 1 110 ? 3.750 0.372 -7.563 1.00 96.00 110 ALA A O 1
ATOM 849 N N . MET A 1 111 ? 4.165 -1.684 -8.300 1.00 95.12 111 MET A N 1
ATOM 850 C CA . MET A 1 111 ? 5.565 -1.384 -8.613 1.00 95.12 111 MET A CA 1
ATOM 851 C C . MET A 1 111 ? 5.711 -0.464 -9.836 1.00 95.12 111 MET A C 1
ATOM 853 O O . MET A 1 111 ? 4.896 -0.501 -10.756 1.00 95.12 111 MET A O 1
ATOM 857 N N . THR A 1 112 ? 6.794 0.313 -9.887 1.00 96.69 112 THR A N 1
ATOM 858 C CA . THR A 1 112 ? 7.186 1.049 -11.101 1.00 96.69 112 THR A CA 1
ATOM 859 C C . THR A 1 112 ? 7.774 0.076 -12.128 1.00 96.69 112 THR A C 1
ATOM 861 O O . THR A 1 112 ? 8.672 -0.709 -11.810 1.00 96.69 112 THR A O 1
ATOM 864 N N . PHE A 1 113 ? 7.288 0.122 -13.371 1.00 93.50 113 PHE A N 1
ATOM 865 C CA . PHE A 1 113 ? 7.676 -0.823 -14.429 1.00 93.50 113 PHE A CA 1
ATOM 866 C C . PHE A 1 113 ? 9.017 -0.494 -15.091 1.00 93.50 113 PHE A C 1
ATOM 868 O O . PHE A 1 113 ? 9.667 -1.387 -15.641 1.00 93.50 113 PHE A O 1
ATOM 875 N N . ASN A 1 114 ? 9.481 0.755 -15.013 1.00 94.81 114 ASN A N 1
ATOM 876 C CA . ASN A 1 114 ? 10.816 1.113 -15.473 1.00 94.81 114 ASN A CA 1
ATOM 877 C C . ASN A 1 114 ? 11.876 0.673 -14.448 1.00 94.81 114 ASN A C 1
ATOM 879 O O . ASN A 1 114 ? 12.135 1.329 -13.439 1.00 94.81 114 ASN A O 1
ATOM 883 N N . TYR A 1 115 ? 12.487 -0.488 -14.684 1.00 95.88 115 TYR A N 1
ATOM 884 C CA . TYR A 1 115 ? 13.467 -1.047 -13.752 1.00 95.88 115 TYR A CA 1
ATOM 885 C C . TYR A 1 115 ? 14.821 -0.347 -13.915 1.00 95.88 115 TYR A C 1
ATOM 887 O O . TYR A 1 115 ? 15.262 -0.156 -15.046 1.00 95.88 115 TYR A O 1
ATOM 895 N N . PRO A 1 116 ? 15.573 -0.059 -12.840 1.00 96.62 116 PRO A N 1
ATOM 896 C CA . PRO A 1 116 ? 16.895 0.567 -12.925 1.00 96.62 116 PRO A CA 1
ATOM 897 C C . PRO A 1 116 ? 17.993 -0.449 -13.300 1.00 96.62 116 PRO A C 1
ATOM 899 O O . PRO A 1 116 ? 18.908 -0.738 -12.535 1.00 96.62 116 PRO A O 1
ATOM 902 N N . THR A 1 117 ? 17.888 -1.013 -14.504 1.00 96.62 117 THR A N 1
ATOM 903 C CA . THR A 1 117 ? 18.813 -1.997 -15.096 1.00 96.62 117 THR A CA 1
ATOM 904 C C . THR A 1 117 ? 19.609 -1.398 -16.261 1.00 96.62 117 THR A C 1
ATOM 906 O O . THR A 1 117 ? 19.078 -0.544 -16.958 1.00 96.62 117 THR A O 1
ATOM 909 N N . PRO A 1 118 ? 20.851 -1.821 -16.538 1.00 96.56 118 PRO A N 1
ATOM 910 C CA . PRO A 1 118 ? 21.636 -1.272 -17.648 1.00 96.56 118 PRO A CA 1
ATOM 911 C C . PRO A 1 118 ? 21.079 -1.663 -19.033 1.00 96.56 118 PRO A C 1
ATOM 913 O O . PRO A 1 118 ? 20.536 -2.756 -19.199 1.00 96.56 118 PRO A O 1
ATOM 916 N N . LEU A 1 119 ? 21.278 -0.795 -20.034 1.00 97.12 119 LEU A N 1
ATOM 917 C CA . LEU A 1 119 ? 20.966 -1.047 -21.451 1.00 97.12 119 LEU A CA 1
ATOM 918 C C . LEU A 1 119 ? 21.991 -1.985 -22.112 1.00 97.12 119 LEU A C 1
ATOM 920 O O . LEU A 1 119 ? 21.639 -2.841 -22.920 1.00 97.12 119 LEU A O 1
ATOM 924 N N . HIS A 1 120 ? 23.267 -1.839 -21.752 1.00 97.69 120 HIS A N 1
ATOM 925 C CA . HIS A 1 120 ? 24.392 -2.612 -22.274 1.00 97.69 120 HIS A CA 1
ATOM 926 C C . HIS A 1 120 ? 25.024 -3.471 -21.172 1.00 97.69 120 HIS A C 1
ATOM 928 O O . HIS A 1 120 ? 25.169 -3.020 -20.035 1.00 97.69 120 HIS A O 1
ATOM 934 N N . ARG A 1 121 ? 25.435 -4.701 -21.504 1.00 95.50 121 ARG A N 1
ATOM 935 C CA . ARG A 1 121 ? 26.028 -5.676 -20.568 1.00 95.50 121 ARG A CA 1
ATOM 936 C C . ARG A 1 121 ? 27.418 -6.125 -21.034 1.00 95.50 121 ARG A C 1
ATOM 938 O O . ARG A 1 121 ? 27.694 -6.095 -22.229 1.00 95.50 121 ARG A O 1
ATOM 945 N N . GLY A 1 122 ? 28.248 -6.587 -20.097 1.00 93.62 122 GLY A N 1
ATOM 946 C CA . GLY A 1 122 ? 29.601 -7.104 -20.344 1.00 93.62 122 GLY A CA 1
ATOM 947 C C . GLY A 1 122 ? 30.702 -6.229 -19.740 1.00 93.62 122 GLY A C 1
ATOM 948 O O . GLY A 1 122 ? 30.448 -5.104 -19.317 1.00 93.62 122 GLY A O 1
ATOM 949 N N . ASP A 1 123 ? 31.929 -6.747 -19.706 1.00 93.12 123 ASP A N 1
ATOM 950 C CA . ASP A 1 123 ? 33.039 -6.107 -18.980 1.00 93.12 123 ASP A CA 1
ATOM 951 C C . ASP A 1 123 ? 33.717 -4.979 -19.785 1.00 93.12 123 ASP A C 1
ATOM 953 O O . ASP A 1 123 ? 34.182 -3.981 -19.228 1.00 93.12 123 ASP A O 1
ATOM 957 N N . ASN A 1 124 ? 33.686 -5.082 -21.119 1.00 95.19 124 ASN A N 1
ATOM 958 C CA . ASN A 1 124 ? 34.384 -4.188 -22.051 1.00 95.19 124 ASN A CA 1
ATOM 959 C C . ASN A 1 124 ? 33.466 -3.117 -22.665 1.00 95.19 124 ASN A C 1
ATOM 961 O O . ASN A 1 124 ? 33.496 -2.879 -23.872 1.00 95.19 124 ASN A O 1
ATOM 965 N N . LEU A 1 125 ? 32.627 -2.478 -21.844 1.00 96.88 125 LEU A N 1
ATOM 966 C CA . LEU A 1 125 ? 31.794 -1.362 -22.302 1.00 96.88 125 LEU A CA 1
ATOM 967 C C . LEU A 1 125 ? 32.649 -0.131 -22.606 1.00 96.88 125 LEU A C 1
ATOM 969 O O . LEU A 1 125 ? 33.493 0.255 -21.786 1.00 96.88 125 LEU A O 1
ATOM 973 N N . ASN A 1 126 ? 32.384 0.503 -23.748 1.00 97.94 126 ASN A N 1
ATOM 974 C CA . ASN A 1 126 ? 32.968 1.798 -24.085 1.00 97.94 126 ASN A CA 1
ATOM 975 C C . ASN A 1 126 ? 32.329 2.929 -23.251 1.00 97.94 126 ASN A C 1
ATOM 977 O O . ASN A 1 126 ? 31.292 2.740 -22.607 1.00 97.94 126 ASN A O 1
ATOM 981 N N . ASP A 1 127 ? 32.939 4.114 -23.262 1.00 98.12 127 ASP A N 1
ATOM 982 C CA . ASP A 1 127 ? 32.489 5.240 -22.432 1.00 98.12 127 ASP A CA 1
ATOM 983 C C . ASP A 1 127 ? 31.058 5.683 -22.754 1.00 98.12 127 ASP A C 1
ATOM 985 O O . ASP A 1 127 ? 30.283 5.981 -21.846 1.00 98.12 127 ASP A O 1
ATOM 989 N N . GLN A 1 128 ? 30.666 5.642 -24.031 1.00 98.19 128 GLN A N 1
ATOM 990 C CA . GLN A 1 128 ? 29.307 5.973 -24.457 1.00 98.19 128 GLN A CA 1
ATOM 991 C C . GLN A 1 128 ? 28.279 4.987 -23.880 1.00 98.19 128 GLN A C 1
ATOM 993 O O . GLN A 1 128 ? 27.238 5.401 -23.377 1.00 98.19 128 GLN A O 1
ATOM 998 N N . GLN A 1 129 ? 28.579 3.687 -23.889 1.00 98.31 129 GLN A N 1
ATOM 999 C CA . GLN A 1 129 ? 27.721 2.649 -23.314 1.00 98.31 129 GLN A CA 1
ATOM 1000 C C . GLN A 1 129 ? 27.628 2.770 -21.789 1.00 98.31 129 GLN A C 1
ATOM 1002 O O . GLN A 1 129 ? 26.555 2.569 -21.218 1.00 98.31 129 GLN A O 1
ATOM 1007 N N . ARG A 1 130 ? 28.732 3.120 -21.113 1.00 97.94 130 ARG A N 1
ATOM 1008 C CA . ARG A 1 130 ? 28.733 3.377 -19.663 1.00 97.94 130 ARG A CA 1
ATOM 1009 C C . ARG A 1 130 ? 27.896 4.605 -19.314 1.00 97.94 130 ARG A C 1
ATOM 1011 O O . ARG A 1 130 ? 27.120 4.546 -18.361 1.00 97.94 130 ARG A O 1
ATOM 1018 N N . ALA A 1 131 ? 28.014 5.678 -20.095 1.00 98.19 131 ALA A N 1
ATOM 1019 C CA . ALA A 1 131 ? 27.205 6.881 -19.936 1.00 98.19 131 ALA A CA 1
ATOM 1020 C C . ALA A 1 131 ? 25.710 6.586 -20.146 1.00 98.19 131 ALA A C 1
ATOM 1022 O O . ALA A 1 131 ? 24.910 6.915 -19.275 1.00 98.19 131 ALA A O 1
ATOM 1023 N N . ALA A 1 132 ? 25.350 5.867 -21.215 1.00 98.31 132 ALA A N 1
ATOM 1024 C CA . ALA A 1 132 ? 23.967 5.473 -21.494 1.00 98.31 132 ALA A CA 1
ATOM 1025 C C . ALA A 1 132 ? 23.374 4.576 -20.391 1.00 98.31 132 ALA A C 1
ATOM 1027 O O . ALA A 1 132 ? 22.234 4.765 -19.969 1.00 98.31 132 ALA A O 1
ATOM 1028 N N . ASN A 1 133 ? 24.156 3.624 -19.865 1.00 98.31 133 ASN A N 1
ATOM 1029 C CA . ASN A 1 133 ? 23.741 2.814 -18.718 1.00 98.31 133 ASN A CA 1
ATOM 1030 C C . ASN A 1 133 ? 23.471 3.673 -17.481 1.00 98.31 133 ASN A C 1
ATOM 1032 O O . ASN A 1 133 ? 22.459 3.474 -16.811 1.00 98.31 133 ASN A O 1
ATOM 1036 N N . ARG A 1 134 ? 24.374 4.613 -17.173 1.00 98.00 134 ARG A N 1
ATOM 1037 C CA . ARG A 1 134 ? 24.226 5.521 -16.031 1.00 98.00 134 ARG A CA 1
ATOM 1038 C C . ARG A 1 134 ? 22.972 6.376 -16.174 1.00 98.00 134 ARG A C 1
ATOM 1040 O O . ARG A 1 134 ? 22.200 6.447 -15.226 1.00 98.00 134 ARG A O 1
ATOM 1047 N N . GLU A 1 135 ? 22.771 6.992 -17.334 1.00 98.44 135 GLU A N 1
ATOM 1048 C CA . GLU A 1 135 ? 21.604 7.825 -17.623 1.00 98.44 135 GLU A CA 1
ATOM 1049 C C . GLU A 1 135 ? 20.308 7.039 -17.429 1.00 98.44 135 GLU A C 1
ATOM 1051 O O . GLU A 1 135 ? 19.489 7.416 -16.597 1.00 98.44 135 GLU A O 1
ATOM 1056 N N . LYS A 1 136 ? 20.170 5.878 -18.080 1.00 98.12 136 LYS A N 1
ATOM 1057 C CA . LYS A 1 136 ? 18.956 5.064 -17.973 1.00 98.12 136 LYS A CA 1
ATOM 1058 C C . LYS A 1 136 ? 18.657 4.623 -16.539 1.00 98.12 136 LYS A C 1
ATOM 1060 O O . LYS A 1 136 ? 17.499 4.629 -16.127 1.00 98.12 136 LYS A O 1
ATOM 1065 N N . ILE A 1 137 ? 19.681 4.227 -15.778 1.00 98.31 137 ILE A N 1
ATOM 1066 C CA . ILE A 1 137 ? 19.517 3.841 -14.369 1.00 98.31 137 ILE A CA 1
ATOM 1067 C C . ILE A 1 137 ? 19.051 5.040 -13.539 1.00 98.31 137 ILE A C 1
ATOM 1069 O O . ILE A 1 137 ? 18.112 4.895 -12.764 1.00 98.31 137 ILE A O 1
ATOM 1073 N N . LEU A 1 138 ? 19.669 6.213 -13.705 1.00 98.19 138 LEU A N 1
ATOM 1074 C CA . LEU A 1 138 ? 19.287 7.419 -12.966 1.00 98.19 138 LEU A CA 1
ATOM 1075 C C . LEU A 1 138 ? 17.866 7.875 -13.309 1.00 98.19 138 LEU A C 1
ATOM 1077 O O . LEU A 1 138 ? 17.114 8.205 -12.398 1.00 98.19 138 LEU A O 1
ATOM 1081 N N . THR A 1 139 ? 17.477 7.828 -14.584 1.00 98.31 139 THR A N 1
ATOM 1082 C CA . THR A 1 139 ? 16.106 8.127 -15.016 1.00 98.31 139 THR A CA 1
ATOM 1083 C C . THR A 1 139 ? 15.101 7.176 -14.372 1.00 98.31 139 THR A C 1
ATOM 1085 O O . THR A 1 139 ? 14.125 7.635 -13.791 1.00 98.31 139 THR A O 1
ATOM 1088 N N . ALA A 1 140 ? 15.366 5.866 -14.393 1.00 98.19 140 ALA A N 1
ATOM 1089 C CA . ALA A 1 140 ? 14.489 4.879 -13.764 1.00 98.19 140 ALA A CA 1
ATOM 1090 C C . ALA A 1 140 ? 14.388 5.067 -12.239 1.00 98.19 140 ALA A C 1
ATOM 1092 O O . ALA A 1 140 ? 13.313 4.929 -11.669 1.00 98.19 140 ALA A O 1
ATOM 1093 N N . LEU A 1 141 ? 15.490 5.405 -11.559 1.00 98.31 141 LEU A N 1
ATOM 1094 C CA . LEU A 1 141 ? 15.466 5.699 -10.121 1.00 98.31 141 LEU A CA 1
ATOM 1095 C C . LEU A 1 141 ? 14.646 6.960 -9.808 1.00 98.31 141 LEU A C 1
ATOM 1097 O O . LEU A 1 141 ? 13.861 6.951 -8.862 1.00 98.31 141 LEU A O 1
ATOM 1101 N N . ALA A 1 142 ? 14.799 8.017 -10.609 1.00 98.00 142 ALA A N 1
ATOM 1102 C CA . ALA A 1 142 ? 14.022 9.244 -10.458 1.00 98.00 142 ALA A CA 1
ATOM 1103 C C . ALA A 1 142 ? 12.518 8.997 -10.667 1.00 98.00 142 ALA A C 1
ATOM 1105 O O . ALA A 1 142 ? 11.707 9.498 -9.891 1.00 98.00 142 ALA A O 1
ATOM 1106 N N . GLU A 1 143 ? 12.156 8.181 -11.660 1.00 98.06 143 GLU A N 1
ATOM 1107 C CA . GLU A 1 143 ? 10.772 7.769 -11.917 1.00 98.06 143 GLU A CA 1
ATOM 1108 C C . GLU A 1 143 ? 10.185 6.988 -10.734 1.00 98.06 143 GLU A C 1
ATOM 1110 O O . GLU A 1 143 ? 9.103 7.316 -10.261 1.00 98.06 143 GLU A O 1
ATOM 1115 N N . VAL A 1 144 ? 10.929 6.030 -10.170 1.00 98.00 144 VAL A N 1
ATOM 1116 C CA . VAL A 1 144 ? 10.477 5.267 -8.991 1.00 98.00 144 VAL A CA 1
ATOM 1117 C C . VAL A 1 144 ? 10.203 6.180 -7.797 1.00 98.00 144 VAL A C 1
ATOM 1119 O O . VAL A 1 144 ? 9.208 5.994 -7.098 1.00 98.00 144 VAL A O 1
ATOM 1122 N N . TYR A 1 145 ? 11.083 7.152 -7.539 1.00 97.31 145 TYR A N 1
ATOM 1123 C CA . TYR A 1 145 ? 10.880 8.111 -6.453 1.00 97.31 145 TYR A CA 1
ATOM 1124 C C . TYR A 1 145 ? 9.636 8.977 -6.707 1.00 97.31 145 TYR A C 1
ATOM 1126 O O . TYR A 1 145 ? 8.804 9.115 -5.813 1.00 97.31 145 TYR A O 1
ATOM 1134 N N . ALA A 1 146 ? 9.465 9.499 -7.927 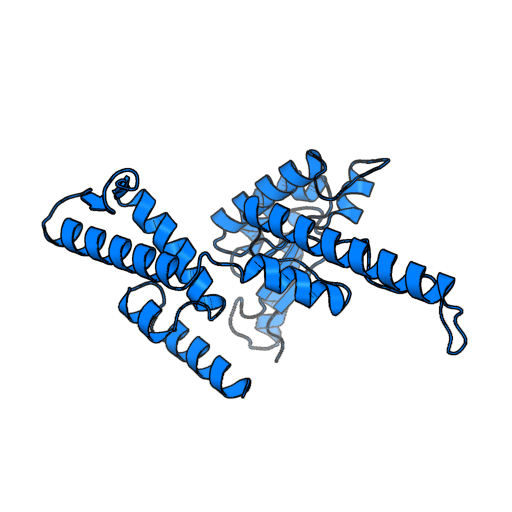1.00 97.38 146 ALA A N 1
ATOM 1135 C CA . ALA A 1 146 ? 8.294 10.294 -8.297 1.00 97.38 146 ALA A CA 1
ATOM 1136 C C . ALA A 1 146 ? 6.985 9.497 -8.150 1.00 97.38 146 ALA A C 1
ATOM 1138 O O . ALA A 1 146 ? 6.033 9.983 -7.539 1.00 97.38 146 ALA A O 1
ATOM 1139 N N . ASP A 1 147 ? 6.964 8.247 -8.615 1.00 97.69 147 ASP A N 1
ATOM 1140 C CA . ASP A 1 147 ? 5.821 7.345 -8.476 1.00 97.69 147 ASP A CA 1
ATOM 1141 C C . ASP A 1 147 ? 5.489 7.039 -7.014 1.00 97.69 147 ASP A C 1
ATOM 1143 O O . ASP A 1 147 ? 4.315 6.969 -6.644 1.00 97.69 147 ASP A O 1
ATOM 1147 N N . ALA A 1 148 ? 6.511 6.845 -6.176 1.00 97.12 148 ALA A N 1
ATOM 1148 C CA . ALA A 1 148 ? 6.334 6.599 -4.751 1.00 97.12 148 ALA A CA 1
ATOM 1149 C C . ALA A 1 148 ? 5.779 7.833 -4.025 1.00 97.12 148 ALA A C 1
ATOM 1151 O O . ALA A 1 148 ? 4.883 7.693 -3.194 1.00 97.12 148 ALA A O 1
ATOM 1152 N N . ILE A 1 149 ? 6.254 9.037 -4.364 1.00 96.31 149 ILE A N 1
ATOM 1153 C CA . ILE A 1 149 ? 5.699 10.295 -3.846 1.00 96.31 149 ILE A CA 1
ATOM 1154 C C . ILE A 1 149 ? 4.242 10.466 -4.286 1.00 96.31 149 ILE A C 1
ATOM 1156 O O . ILE A 1 149 ? 3.398 10.818 -3.463 1.00 96.31 149 ILE A O 1
ATOM 1160 N N . HIS A 1 150 ? 3.922 10.170 -5.548 1.00 97.44 150 HIS A N 1
ATOM 1161 C CA . HIS A 1 150 ? 2.551 10.232 -6.060 1.00 97.44 150 HIS A CA 1
ATOM 1162 C C . HIS A 1 150 ? 1.611 9.293 -5.293 1.00 97.44 150 HIS A C 1
ATOM 1164 O O . HIS A 1 150 ? 0.600 9.735 -4.746 1.00 97.44 150 HIS A O 1
ATOM 1170 N N . GLY A 1 151 ? 1.990 8.018 -5.148 1.00 97.06 151 GLY A N 1
ATOM 1171 C CA . GLY A 1 151 ? 1.234 7.041 -4.360 1.00 97.06 151 GLY A CA 1
ATOM 1172 C C . GLY A 1 151 ? 1.073 7.459 -2.893 1.00 97.06 151 GLY A C 1
ATOM 1173 O O . GLY A 1 151 ? -0.040 7.427 -2.361 1.00 97.06 151 GLY A O 1
ATOM 1174 N N . LYS A 1 152 ? 2.156 7.918 -2.247 1.00 94.50 152 LYS A N 1
ATOM 1175 C CA . LYS A 1 152 ? 2.146 8.445 -0.869 1.00 94.50 152 LYS A CA 1
ATOM 1176 C C . LYS A 1 152 ? 1.158 9.605 -0.718 1.00 94.50 152 LYS A C 1
ATOM 1178 O O . LYS A 1 152 ? 0.379 9.611 0.233 1.00 94.50 152 LYS A O 1
ATOM 1183 N N . ASN A 1 153 ? 1.149 10.552 -1.657 1.00 94.19 153 ASN A N 1
ATOM 1184 C CA . ASN A 1 153 ? 0.260 11.718 -1.633 1.00 94.19 153 ASN A CA 1
ATOM 1185 C C . ASN A 1 153 ? -1.219 11.346 -1.816 1.00 94.19 153 ASN A C 1
ATOM 1187 O O . ASN A 1 153 ? -2.086 12.023 -1.267 1.00 94.19 153 ASN A O 1
ATOM 1191 N N . LEU A 1 154 ? -1.511 10.255 -2.529 1.00 96.12 154 LEU A N 1
ATOM 1192 C CA . LEU A 1 154 ? -2.861 9.690 -2.641 1.00 96.12 154 LEU A CA 1
ATOM 1193 C C . LEU A 1 154 ? -3.291 8.884 -1.401 1.00 96.12 154 LEU A C 1
ATOM 1195 O O . LEU A 1 154 ? -4.461 8.526 -1.288 1.00 96.12 154 LEU A O 1
ATOM 1199 N N . GLY A 1 155 ? -2.377 8.609 -0.465 1.00 94.00 155 GLY A N 1
ATOM 1200 C CA . GLY A 1 155 ? -2.651 7.881 0.778 1.00 94.00 155 GLY A CA 1
ATOM 1201 C C . GLY A 1 155 ? -2.207 6.415 0.786 1.00 94.00 155 GLY A C 1
ATOM 1202 O O . GLY A 1 155 ? -2.510 5.694 1.740 1.00 94.00 155 GLY A O 1
ATOM 1203 N N . MET A 1 156 ? -1.465 5.958 -0.229 1.00 96.94 156 MET A N 1
ATOM 1204 C CA . MET A 1 156 ? -0.857 4.625 -0.215 1.00 96.94 156 MET A CA 1
ATOM 1205 C C . MET A 1 156 ? 0.201 4.540 0.884 1.00 96.94 156 MET A C 1
ATOM 1207 O O . MET A 1 156 ? 1.072 5.400 1.000 1.00 96.94 156 MET A O 1
ATOM 1211 N N . SER A 1 157 ? 0.146 3.480 1.683 1.00 93.94 157 SER A N 1
ATOM 1212 C CA . SER A 1 157 ? 1.011 3.252 2.848 1.00 93.94 157 SER A CA 1
ATOM 1213 C C . SER A 1 157 ? 2.356 2.609 2.500 1.00 93.94 157 SER A C 1
ATOM 1215 O O . SER A 1 157 ? 3.273 2.636 3.314 1.00 93.94 157 SER A O 1
ATOM 1217 N N . GLY A 1 158 ? 2.484 2.050 1.300 1.00 94.12 158 GLY A N 1
ATOM 1218 C CA . GLY A 1 158 ? 3.719 1.472 0.781 1.00 94.12 158 GLY A CA 1
ATOM 1219 C C . GLY A 1 158 ? 3.591 1.176 -0.708 1.00 94.12 158 GLY A C 1
ATOM 1220 O O . GLY A 1 158 ? 2.550 1.443 -1.303 1.00 94.12 158 GLY A O 1
ATOM 1221 N N . LYS A 1 159 ? 4.640 0.605 -1.304 1.00 95.69 159 LYS A N 1
ATOM 1222 C CA . LYS A 1 159 ? 4.706 0.275 -2.733 1.00 95.69 159 LYS A CA 1
ATOM 1223 C C . LYS A 1 159 ? 5.465 -1.032 -2.935 1.00 95.69 159 LYS A C 1
ATOM 1225 O O . LYS A 1 159 ? 6.476 -1.263 -2.269 1.00 95.69 159 LYS A O 1
ATOM 1230 N N . TRP A 1 160 ? 5.005 -1.878 -3.850 1.00 96.31 160 TRP A N 1
ATOM 1231 C CA . TRP A 1 160 ? 5.779 -3.041 -4.285 1.00 96.31 160 TRP A CA 1
ATOM 1232 C C . TRP A 1 160 ? 7.055 -2.628 -5.023 1.00 96.31 160 TRP A C 1
ATOM 1234 O O . TRP A 1 160 ? 7.093 -1.630 -5.739 1.00 96.31 160 TRP A O 1
ATOM 1244 N N . VAL A 1 161 ? 8.109 -3.429 -4.874 1.00 96.69 161 VAL A N 1
ATOM 1245 C CA . VAL A 1 161 ? 9.387 -3.235 -5.566 1.00 96.69 161 VAL A CA 1
ATOM 1246 C C . VAL A 1 161 ? 9.819 -4.534 -6.230 1.00 96.69 161 VAL A C 1
ATOM 1248 O O . VAL A 1 161 ? 9.804 -5.594 -5.613 1.00 96.69 161 VAL A O 1
ATOM 1251 N N . GLY A 1 162 ? 10.214 -4.450 -7.498 1.00 94.75 162 GLY A N 1
ATOM 1252 C CA . GLY A 1 162 ? 10.686 -5.586 -8.292 1.00 94.75 162 GLY A CA 1
ATOM 1253 C C . GLY A 1 162 ? 12.206 -5.634 -8.462 1.00 94.75 162 GLY A C 1
ATOM 1254 O O . GLY A 1 162 ? 12.738 -6.586 -9.031 1.00 94.75 162 GLY A O 1
ATOM 1255 N N . HIS A 1 163 ? 12.924 -4.609 -7.992 1.00 95.31 163 HIS A N 1
ATOM 1256 C CA . HIS A 1 163 ? 14.378 -4.509 -8.093 1.00 95.31 163 HIS A CA 1
ATOM 1257 C C . HIS A 1 163 ? 14.978 -3.795 -6.865 1.00 95.31 163 HIS A C 1
ATOM 1259 O O . HIS A 1 163 ? 14.418 -2.786 -6.436 1.00 95.31 163 HIS A O 1
ATOM 1265 N N . PRO A 1 164 ? 16.147 -4.213 -6.332 1.00 94.12 164 PRO A N 1
ATOM 1266 C CA . PRO A 1 164 ? 16.745 -3.596 -5.139 1.00 94.12 164 PRO A CA 1
ATOM 1267 C C . PRO A 1 164 ? 16.961 -2.078 -5.242 1.00 94.12 164 PRO A C 1
ATOM 1269 O O . PRO A 1 164 ? 16.758 -1.351 -4.280 1.00 94.12 164 PRO A O 1
ATOM 1272 N N . GLY A 1 165 ? 17.316 -1.571 -6.426 1.00 93.94 165 GLY A N 1
ATOM 1273 C CA . GLY A 1 165 ? 17.426 -0.124 -6.660 1.00 93.94 165 GLY A CA 1
ATOM 1274 C C . GLY A 1 165 ? 16.112 0.646 -6.453 1.00 93.94 165 GLY A C 1
ATOM 1275 O O . GLY A 1 165 ? 16.147 1.803 -6.051 1.00 93.94 165 GLY A O 1
ATOM 1276 N N . GLN A 1 166 ? 14.958 0.006 -6.674 1.00 97.50 166 GLN A N 1
ATOM 1277 C CA . GLN A 1 166 ? 13.656 0.625 -6.418 1.00 97.50 166 GLN A CA 1
ATOM 1278 C C . GLN A 1 166 ? 13.384 0.753 -4.919 1.00 97.50 166 GLN A C 1
ATOM 1280 O O . GLN A 1 166 ? 12.859 1.776 -4.494 1.00 97.50 166 GLN A O 1
ATOM 1285 N N . LEU A 1 167 ? 13.797 -0.238 -4.116 1.00 95.81 167 LEU A N 1
ATOM 1286 C CA . LEU A 1 167 ? 13.648 -0.210 -2.657 1.00 95.81 167 LEU A CA 1
ATOM 1287 C C . LEU A 1 167 ? 14.243 1.065 -2.060 1.00 95.81 167 LEU A C 1
ATOM 1289 O O . LEU A 1 167 ? 13.578 1.723 -1.269 1.00 95.81 167 LEU A O 1
ATOM 1293 N N . LEU A 1 168 ? 15.450 1.443 -2.490 1.00 94.38 168 LEU A N 1
ATOM 1294 C CA . LEU A 1 168 ? 16.121 2.648 -2.002 1.00 94.38 168 LEU A CA 1
ATOM 1295 C C . LEU A 1 168 ? 15.293 3.916 -2.264 1.00 94.38 168 LEU A C 1
ATOM 1297 O O . LEU A 1 168 ? 15.169 4.767 -1.388 1.00 94.38 168 LEU A O 1
ATOM 1301 N N . MET A 1 169 ? 14.720 4.041 -3.462 1.00 96.38 169 MET A N 1
ATOM 1302 C CA . MET A 1 169 ? 13.936 5.217 -3.854 1.00 96.38 169 MET A CA 1
ATOM 1303 C C . MET A 1 169 ? 12.565 5.250 -3.174 1.00 96.38 169 MET A C 1
ATOM 1305 O O . MET A 1 169 ? 12.130 6.311 -2.733 1.00 96.38 169 MET A O 1
ATOM 1309 N N . VAL A 1 170 ? 11.912 4.095 -3.019 1.00 96.06 170 VAL A N 1
ATOM 1310 C CA . VAL A 1 170 ? 10.657 3.983 -2.261 1.00 96.06 170 VAL A CA 1
ATOM 1311 C C . VAL A 1 170 ? 10.893 4.323 -0.790 1.00 96.06 170 VAL A C 1
ATOM 1313 O O . VAL A 1 170 ? 10.146 5.114 -0.222 1.00 96.06 170 VAL A O 1
ATOM 1316 N N . GLN A 1 171 ? 11.954 3.796 -0.174 1.00 93.06 171 GLN A N 1
ATOM 1317 C CA . GLN A 1 171 ? 12.316 4.149 1.198 1.00 93.06 171 GLN A CA 1
ATOM 1318 C C . GLN A 1 171 ? 12.595 5.644 1.335 1.00 93.06 171 GLN A C 1
ATOM 1320 O O . GLN A 1 171 ? 12.055 6.259 2.246 1.00 93.06 171 GLN A O 1
ATOM 1325 N N . ALA A 1 172 ? 13.355 6.249 0.417 1.00 92.31 172 ALA A N 1
ATOM 1326 C CA . ALA A 1 172 ? 13.588 7.691 0.431 1.00 92.31 172 ALA A CA 1
ATOM 1327 C C . ALA A 1 172 ? 12.267 8.482 0.398 1.00 92.31 172 ALA A C 1
ATOM 1329 O O . ALA A 1 172 ? 12.071 9.364 1.225 1.00 92.31 172 ALA A O 1
ATOM 1330 N N . ALA A 1 173 ? 11.327 8.118 -0.480 1.00 92.94 173 ALA A N 1
ATOM 1331 C CA . ALA A 1 173 ? 10.029 8.788 -0.580 1.00 92.94 173 ALA A CA 1
ATOM 1332 C C . ALA A 1 173 ? 9.166 8.638 0.689 1.00 92.94 173 ALA A C 1
ATOM 1334 O O . ALA A 1 173 ? 8.511 9.589 1.124 1.00 92.94 173 ALA A O 1
ATOM 1335 N N . TYR A 1 174 ? 9.142 7.451 1.301 1.00 90.19 174 TYR A N 1
ATOM 1336 C CA . TYR A 1 174 ? 8.293 7.165 2.464 1.00 90.19 174 TYR A CA 1
ATOM 1337 C C . TYR A 1 174 ? 8.900 7.607 3.799 1.00 90.19 174 TYR A C 1
ATOM 1339 O O . TYR A 1 174 ? 8.149 7.981 4.700 1.00 90.19 174 TYR A O 1
ATOM 1347 N N . LEU A 1 175 ? 10.229 7.606 3.915 1.00 86.31 175 LEU A N 1
ATOM 1348 C CA . LEU A 1 175 ? 10.951 8.029 5.115 1.00 86.31 175 LEU A CA 1
ATOM 1349 C C . LEU A 1 175 ? 11.222 9.534 5.153 1.00 86.31 175 LEU A C 1
ATOM 1351 O O . LEU A 1 175 ? 11.581 10.054 6.204 1.00 86.31 175 LEU A O 1
ATOM 1355 N N . GLU A 1 176 ? 11.032 10.252 4.046 1.00 78.81 176 GLU A N 1
ATOM 1356 C CA . GLU A 1 176 ? 11.131 11.708 4.040 1.00 78.81 176 GLU A CA 1
ATOM 1357 C C . GLU A 1 176 ? 10.080 12.335 4.975 1.00 78.81 176 GLU A C 1
ATOM 1359 O O . GLU A 1 176 ? 8.865 12.244 4.741 1.00 78.81 176 GLU A O 1
ATOM 1364 N N . HIS A 1 177 ? 10.582 12.977 6.035 1.00 71.12 177 HIS A N 1
ATOM 1365 C CA . HIS A 1 177 ? 9.855 13.822 6.982 1.00 71.12 177 HIS A CA 1
ATOM 1366 C C . HIS A 1 177 ? 10.526 15.203 7.041 1.00 71.12 177 HIS A C 1
ATOM 1368 O O . HIS A 1 177 ? 11.712 15.322 6.732 1.00 71.12 177 HIS A O 1
ATOM 1374 N N . GLY A 1 178 ? 9.820 16.258 7.466 1.00 70.12 178 GLY A N 1
ATOM 1375 C CA . GLY A 1 178 ? 10.393 17.609 7.586 1.00 70.12 178 GLY A CA 1
ATOM 1376 C C . GLY A 1 178 ? 11.366 17.794 8.757 1.00 70.12 178 GLY A C 1
ATOM 1377 O O . GLY A 1 178 ? 11.407 18.866 9.359 1.00 70.12 178 GLY A O 1
ATOM 1378 N N . GLY A 1 179 ? 12.133 16.754 9.095 1.00 81.31 179 GLY A N 1
ATOM 1379 C CA . GLY A 1 179 ? 13.135 16.750 10.156 1.00 81.31 179 GLY A CA 1
ATOM 1380 C C . GLY A 1 179 ? 12.562 16.661 11.572 1.00 81.31 179 GLY A C 1
ATOM 1381 O O . GLY A 1 179 ? 11.347 16.573 11.783 1.00 81.31 179 GLY A O 1
ATOM 1382 N N . ASP A 1 180 ? 13.470 16.694 12.545 1.00 84.56 180 ASP A N 1
ATOM 1383 C CA . ASP A 1 180 ? 13.159 16.628 13.978 1.00 84.56 180 ASP A CA 1
ATOM 1384 C C . ASP A 1 180 ? 12.311 17.820 14.437 1.00 84.56 180 ASP A C 1
ATOM 1386 O O . ASP A 1 180 ? 11.448 17.685 15.302 1.00 84.56 180 ASP A O 1
ATOM 1390 N N . GLU A 1 181 ? 12.489 18.989 13.816 1.00 86.19 181 GLU A N 1
ATOM 1391 C CA . GLU A 1 181 ? 11.701 20.184 14.129 1.00 86.19 181 GLU A CA 1
ATOM 1392 C C . GLU A 1 181 ? 10.218 20.014 13.784 1.00 86.19 181 GLU A C 1
ATOM 1394 O O . GLU A 1 181 ? 9.347 20.470 14.529 1.00 86.19 181 GLU A O 1
ATOM 1399 N N . GLU A 1 182 ? 9.889 19.377 12.655 1.00 85.56 182 GLU A N 1
ATOM 1400 C CA . GLU A 1 182 ? 8.493 19.084 12.325 1.00 85.56 182 GLU A CA 1
ATOM 1401 C C . GLU A 1 182 ? 7.903 18.042 13.277 1.00 85.56 182 GLU A C 1
ATOM 1403 O O . GLU A 1 182 ? 6.769 18.204 13.738 1.00 85.56 182 GLU A O 1
ATOM 1408 N N . LEU A 1 183 ? 8.682 17.012 13.615 1.00 87.12 183 LEU A N 1
ATOM 1409 C CA . LEU A 1 183 ? 8.267 15.984 14.562 1.00 87.12 183 LEU A CA 1
ATOM 1410 C C . LEU A 1 183 ? 7.979 16.583 15.944 1.00 87.12 183 LEU A C 1
ATOM 1412 O O . LEU A 1 183 ? 6.921 16.330 16.522 1.00 87.12 183 LEU A O 1
ATOM 1416 N N . GLN A 1 184 ? 8.865 17.448 16.439 1.00 88.88 184 GLN A N 1
ATOM 1417 C CA . GLN A 1 184 ? 8.687 18.121 17.720 1.00 88.88 184 GLN A CA 1
ATOM 1418 C C . GLN A 1 184 ? 7.472 19.052 17.705 1.00 88.88 184 GLN A C 1
ATOM 1420 O O . GLN A 1 184 ? 6.696 19.069 18.661 1.00 88.88 184 GLN A O 1
ATOM 1425 N N . ARG A 1 185 ? 7.246 19.791 16.609 1.00 88.62 185 ARG A N 1
ATOM 1426 C CA . ARG A 1 185 ? 6.032 20.611 16.445 1.00 88.62 185 ARG A CA 1
ATOM 1427 C C . ARG A 1 185 ? 4.763 19.762 16.501 1.00 88.62 185 ARG A C 1
ATOM 1429 O O . ARG A 1 185 ? 3.797 20.163 17.146 1.00 88.62 185 ARG A O 1
ATOM 1436 N N . ALA A 1 186 ? 4.768 18.596 15.860 1.00 89.94 186 ALA A N 1
ATOM 1437 C CA . ALA A 1 186 ? 3.650 17.661 15.896 1.00 89.94 186 ALA A CA 1
ATOM 1438 C C . ALA A 1 186 ? 3.399 17.114 17.315 1.00 89.94 186 ALA A C 1
ATOM 1440 O O . ALA A 1 186 ? 2.257 17.101 17.767 1.00 89.94 186 ALA A O 1
ATOM 1441 N N . LEU A 1 187 ? 4.443 16.736 18.056 1.00 91.56 187 LEU A N 1
ATOM 1442 C CA . LEU A 1 187 ? 4.306 16.284 19.447 1.00 91.56 187 LEU A CA 1
ATOM 1443 C C . LEU A 1 187 ? 3.786 17.397 20.372 1.00 91.56 187 LEU A C 1
ATOM 1445 O O . LEU A 1 187 ? 2.866 17.169 21.156 1.00 91.56 187 LEU A O 1
ATOM 1449 N N . ASN A 1 188 ? 4.299 18.622 20.227 1.00 91.38 188 ASN A N 1
ATOM 1450 C CA . ASN A 1 188 ? 3.845 19.777 21.007 1.00 91.38 188 ASN A CA 1
ATOM 1451 C C . ASN A 1 188 ? 2.371 20.113 20.736 1.00 91.38 188 ASN A C 1
ATOM 1453 O O . ASN A 1 188 ? 1.642 20.494 21.652 1.00 91.38 188 ASN A O 1
ATOM 1457 N N . ALA A 1 189 ? 1.917 19.970 19.488 1.00 91.50 189 ALA A N 1
ATOM 1458 C CA . ALA A 1 189 ? 0.519 20.170 19.120 1.00 91.50 189 ALA A CA 1
ATOM 1459 C C . ALA A 1 189 ? -0.407 19.134 19.781 1.00 91.50 189 ALA A C 1
ATOM 1461 O O . ALA A 1 189 ? -1.458 19.504 20.305 1.00 91.50 189 ALA A O 1
ATOM 1462 N N . LEU A 1 190 ? 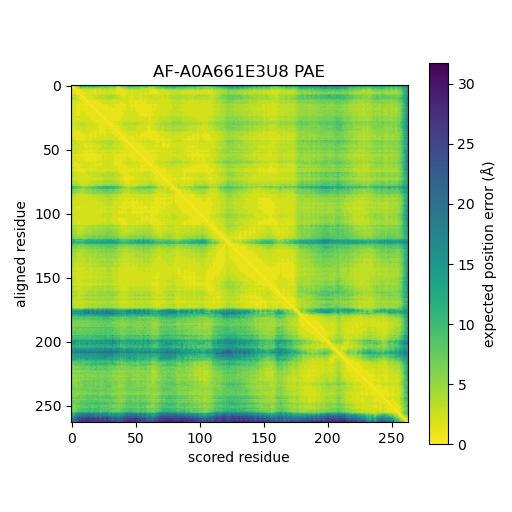0.006 17.862 19.805 1.00 91.94 190 LEU A N 1
ATOM 1463 C CA . LEU A 1 190 ? -0.732 16.778 20.458 1.00 91.94 190 LEU A CA 1
ATOM 1464 C C . LEU A 1 190 ? -0.861 17.017 21.969 1.00 91.94 190 LEU A C 1
ATOM 1466 O O . LEU A 1 190 ? -1.949 16.887 22.528 1.00 91.94 190 LEU A O 1
ATOM 1470 N N . GLU A 1 191 ? 0.227 17.436 22.614 1.00 91.69 191 GLU A N 1
ATOM 1471 C CA . GLU A 1 191 ? 0.230 17.761 24.042 1.00 91.69 191 GLU A CA 1
ATOM 1472 C C . GLU A 1 191 ? -0.627 18.995 24.357 1.00 91.69 191 GLU A C 1
ATOM 1474 O O . GLU A 1 191 ? -1.430 18.986 25.291 1.00 91.69 191 GLU A O 1
ATOM 1479 N N . SER A 1 192 ? -0.529 20.041 23.533 1.00 91.38 192 SER A N 1
ATOM 1480 C CA . SER A 1 192 ? -1.328 21.263 23.694 1.00 91.38 192 SER A CA 1
ATOM 1481 C C . SER A 1 192 ? -2.829 20.978 23.594 1.00 91.38 192 SER A C 1
ATOM 1483 O O . SER A 1 192 ? -3.620 21.511 24.376 1.00 91.38 192 SER A O 1
ATOM 1485 N N . TYR A 1 193 ? -3.232 20.109 22.660 1.00 92.44 193 TYR A N 1
ATOM 1486 C CA . TYR A 1 193 ? -4.623 19.678 22.550 1.00 92.44 193 TYR A CA 1
ATOM 1487 C C . TYR A 1 193 ? -5.057 18.820 23.747 1.00 92.44 193 TYR A C 1
ATOM 1489 O O . TYR A 1 193 ? -6.132 19.051 24.299 1.00 92.44 193 TYR A O 1
ATOM 1497 N N . ARG A 1 194 ? -4.208 17.891 24.213 1.00 91.31 194 ARG A N 1
ATOM 1498 C CA . ARG A 1 194 ? -4.476 17.066 25.404 1.00 91.31 194 ARG A CA 1
ATOM 1499 C C . ARG A 1 194 ? -4.770 17.928 26.637 1.00 91.31 194 ARG A C 1
ATOM 1501 O O . ARG A 1 194 ? -5.800 17.732 27.278 1.00 91.31 194 ARG A O 1
ATOM 1508 N N . ILE A 1 195 ? -3.920 18.918 26.919 1.00 92.00 195 ILE A N 1
ATOM 1509 C CA . ILE A 1 195 ? -4.097 19.862 28.037 1.00 92.00 1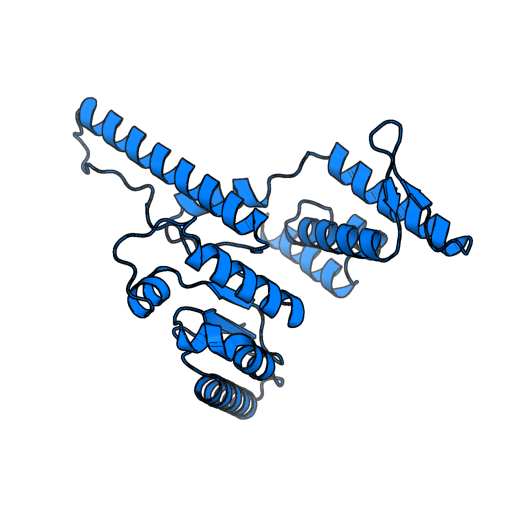95 ILE A CA 1
ATOM 1510 C C . ILE A 1 195 ? -5.405 20.654 27.890 1.00 92.00 195 ILE A C 1
ATOM 1512 O O . ILE A 1 195 ? -6.132 20.848 28.863 1.00 92.00 195 ILE A O 1
ATOM 1516 N N . SER A 1 196 ? -5.731 21.099 26.674 1.00 92.25 196 SER A N 1
ATOM 1517 C CA . SER A 1 196 ? -6.973 21.829 26.397 1.00 92.25 196 SER A CA 1
ATOM 1518 C C . SER A 1 196 ? -8.224 20.999 26.718 1.00 92.25 196 SER A C 1
ATOM 1520 O O . SER A 1 196 ? -9.133 21.492 27.393 1.00 92.25 196 SER A O 1
ATOM 1522 N N . VAL A 1 197 ? -8.234 19.723 26.317 1.00 92.00 197 VAL A N 1
ATOM 1523 C CA . VAL A 1 197 ? -9.323 18.779 26.612 1.00 92.00 197 VAL A CA 1
ATOM 1524 C C . VAL A 1 197 ? -9.454 18.520 28.114 1.00 92.00 197 VAL A C 1
ATOM 1526 O O . VAL A 1 197 ? -10.572 18.501 28.629 1.00 92.00 197 VAL A O 1
ATOM 1529 N N . GLU A 1 198 ? -8.342 18.386 28.843 1.00 92.69 198 GLU A N 1
ATOM 1530 C CA . GLU A 1 198 ? -8.352 18.230 30.309 1.00 92.69 198 GLU A CA 1
ATOM 1531 C C . GLU A 1 198 ? -8.940 19.445 31.036 1.00 92.69 198 GLU A C 1
ATOM 1533 O O . GLU A 1 198 ? -9.558 19.305 32.090 1.00 92.69 198 GLU A O 1
ATOM 1538 N N . GLN A 1 199 ? -8.811 20.633 30.447 1.00 93.88 199 GLN A N 1
ATOM 1539 C CA . GLN A 1 199 ? -9.429 21.865 30.939 1.00 93.88 199 GLN A CA 1
ATOM 1540 C C . GLN A 1 199 ? -10.906 22.012 30.528 1.00 93.88 199 GLN A C 1
ATOM 1542 O O . GLN A 1 199 ? -11.529 23.025 30.840 1.00 93.88 199 GLN A O 1
ATOM 1547 N N . GLY A 1 200 ? -11.481 21.020 29.841 1.00 92.75 200 GLY A N 1
ATOM 1548 C CA . GLY A 1 200 ? -12.879 21.015 29.408 1.00 92.75 200 GLY A CA 1
ATOM 1549 C C . GLY A 1 200 ? -13.142 21.755 28.095 1.00 92.75 200 GLY A C 1
ATOM 1550 O O . GLY A 1 200 ? -14.303 21.976 27.746 1.00 92.75 200 GLY A O 1
ATOM 1551 N N . HIS A 1 201 ? -12.101 22.131 27.349 1.00 91.00 201 HIS A N 1
ATOM 1552 C CA . HIS A 1 201 ? -12.247 22.781 26.050 1.00 91.00 201 HIS A CA 1
ATOM 1553 C C . HIS A 1 201 ? -12.252 21.745 24.916 1.00 91.00 201 HIS A C 1
ATOM 1555 O O . HIS A 1 201 ? -11.447 20.820 24.884 1.00 91.00 201 HIS A O 1
ATOM 1561 N N . GLY A 1 202 ? -13.160 21.904 23.949 1.00 88.00 202 GLY A N 1
ATOM 1562 C CA . GLY A 1 202 ? -13.244 21.015 22.780 1.00 88.00 202 GLY A CA 1
ATOM 1563 C C . GLY A 1 202 ? -12.260 21.349 21.652 1.00 88.00 202 GLY A C 1
ATOM 1564 O O . GLY A 1 202 ? -12.058 20.523 20.759 1.00 88.00 202 GLY A O 1
ATOM 1565 N N . ALA A 1 203 ? -11.668 22.546 21.689 1.00 90.06 203 ALA A N 1
ATOM 1566 C CA . ALA A 1 203 ? -10.730 23.047 20.694 1.00 90.06 203 ALA A CA 1
ATOM 1567 C C . ALA A 1 203 ? -9.733 24.041 21.313 1.00 90.06 203 ALA A C 1
ATOM 1569 O O . ALA A 1 203 ? -10.049 24.715 22.296 1.00 90.06 203 ALA A O 1
ATOM 1570 N N . THR A 1 204 ? -8.556 24.162 20.702 1.00 92.94 204 THR A N 1
ATOM 1571 C CA . THR A 1 204 ? -7.508 25.129 21.067 1.00 92.94 204 THR A CA 1
ATOM 1572 C C . THR A 1 204 ? -6.799 25.666 19.828 1.00 92.94 204 THR A C 1
ATOM 1574 O O . THR A 1 204 ? -6.993 25.152 18.731 1.00 92.94 204 THR A O 1
ATOM 1577 N N . ILE A 1 205 ? -5.968 26.691 19.988 1.00 92.00 205 ILE A N 1
ATOM 1578 C CA . ILE A 1 205 ? -5.026 27.116 18.952 1.00 92.00 205 ILE A CA 1
ATOM 1579 C C . ILE A 1 205 ? -3.669 26.470 19.239 1.00 92.00 205 ILE A C 1
ATOM 1581 O O . ILE A 1 205 ? -3.169 26.539 20.359 1.00 92.00 205 ILE A O 1
ATOM 1585 N N . ILE A 1 206 ? -3.085 25.840 18.222 1.00 88.25 206 ILE A N 1
ATOM 1586 C CA . ILE A 1 206 ? -1.728 25.284 18.236 1.00 88.25 206 ILE A CA 1
ATOM 1587 C C . ILE A 1 206 ? -0.833 26.070 17.274 1.00 88.25 206 ILE A C 1
ATOM 1589 O O . ILE A 1 206 ? -1.294 26.525 16.227 1.00 88.25 206 ILE A O 1
ATOM 1593 N N . GLY A 1 207 ? 0.455 26.185 17.598 1.00 83.69 207 GLY A N 1
ATOM 1594 C CA . GLY A 1 207 ? 1.427 26.937 16.797 1.00 83.69 207 GLY A CA 1
ATOM 1595 C C . GLY A 1 207 ? 1.420 28.444 17.070 1.00 83.69 207 GLY A C 1
ATOM 1596 O O . GLY A 1 207 ? 0.670 28.941 17.905 1.00 83.69 207 GLY A O 1
ATOM 1597 N N . GLU A 1 208 ? 2.284 29.169 16.359 1.00 80.62 208 GLU A N 1
ATOM 1598 C CA . GLU A 1 208 ? 2.513 30.607 16.546 1.00 80.62 208 GLU A CA 1
ATOM 1599 C C . GLU A 1 208 ? 2.554 31.346 15.200 1.00 80.62 208 GLU A C 1
ATOM 1601 O O . GLU A 1 208 ? 2.882 30.763 14.161 1.00 80.62 208 GLU A O 1
ATOM 1606 N N . GLY A 1 209 ? 2.235 32.645 15.224 1.00 84.19 209 GLY A N 1
ATOM 1607 C CA . GLY A 1 209 ? 2.254 33.515 14.044 1.00 84.19 209 GLY A CA 1
ATOM 1608 C C . GLY A 1 209 ? 1.346 33.011 12.918 1.00 84.19 209 GLY A C 1
ATOM 1609 O O . GLY A 1 209 ? 0.253 32.507 13.169 1.00 84.19 209 GLY A O 1
ATOM 1610 N N . ASP A 1 210 ? 1.830 33.097 11.679 1.00 80.94 210 ASP A N 1
ATOM 1611 C CA . ASP A 1 210 ? 1.103 32.650 10.479 1.00 80.94 210 ASP A CA 1
ATOM 1612 C C . ASP A 1 210 ? 0.872 31.125 10.430 1.00 80.94 210 ASP A C 1
ATOM 1614 O O . ASP A 1 210 ? 0.104 30.632 9.605 1.00 80.94 210 ASP A O 1
ATOM 1618 N N . ASN A 1 211 ? 1.511 30.364 11.327 1.00 77.62 211 ASN A N 1
ATOM 1619 C CA . ASN A 1 211 ? 1.342 28.916 11.445 1.00 77.62 211 ASN A CA 1
ATOM 1620 C C . ASN A 1 211 ? 0.323 28.507 12.521 1.00 77.62 211 ASN A C 1
ATOM 1622 O O . ASN A 1 211 ? 0.131 27.306 12.730 1.00 77.62 211 ASN A O 1
ATOM 1626 N N . ALA A 1 212 ? -0.313 29.463 13.205 1.00 85.06 212 ALA A N 1
ATOM 1627 C CA . ALA A 1 212 ? -1.334 29.179 14.204 1.00 85.06 212 ALA A CA 1
ATOM 1628 C C . ALA A 1 212 ? -2.574 28.538 13.556 1.00 85.06 212 ALA A C 1
ATOM 1630 O O . ALA A 1 212 ? -3.157 29.077 12.613 1.00 85.06 212 ALA A O 1
ATOM 1631 N N . LYS A 1 213 ? -2.989 27.375 14.061 1.00 88.12 213 LYS A N 1
ATOM 1632 C CA . LYS A 1 213 ? -4.132 26.610 13.543 1.00 88.12 213 LYS A CA 1
ATOM 1633 C C . LYS A 1 213 ? -5.039 26.166 14.678 1.00 88.12 213 LYS A C 1
ATOM 1635 O O . LYS A 1 213 ? -4.582 25.911 15.788 1.00 88.12 213 LYS A O 1
ATOM 1640 N N . MET A 1 214 ? -6.330 26.048 14.386 1.00 91.50 214 MET A N 1
ATOM 1641 C CA . MET A 1 214 ? -7.270 25.415 15.303 1.00 91.50 214 MET A CA 1
ATOM 1642 C C . MET A 1 214 ? -6.972 23.916 15.384 1.00 91.50 214 MET A C 1
ATOM 1644 O O . MET A 1 214 ? -6.843 23.254 14.355 1.00 91.50 214 MET A O 1
ATOM 1648 N N . ALA A 1 215 ? -6.892 23.404 16.606 1.00 90.94 215 ALA A N 1
ATOM 1649 C CA . ALA A 1 215 ? -6.868 21.991 16.918 1.00 90.94 215 ALA A CA 1
ATOM 1650 C C . ALA A 1 215 ? -8.172 21.590 17.610 1.00 90.94 215 ALA A C 1
ATOM 1652 O O . ALA A 1 215 ? -8.567 22.187 18.609 1.00 90.94 215 ALA A O 1
ATOM 1653 N N . ASP A 1 216 ? -8.813 20.562 17.082 1.00 91.94 216 ASP A N 1
ATOM 1654 C CA . ASP A 1 216 ? -9.967 19.861 17.628 1.00 91.94 216 ASP A CA 1
ATOM 1655 C C . ASP A 1 216 ? -9.761 18.335 17.542 1.00 91.94 216 ASP A C 1
ATOM 1657 O O . ASP A 1 216 ? -8.700 17.841 17.144 1.00 91.94 216 ASP A O 1
ATOM 1661 N N . ARG A 1 217 ? -10.810 17.566 17.854 1.00 90.75 217 ARG A N 1
ATOM 1662 C CA . ARG 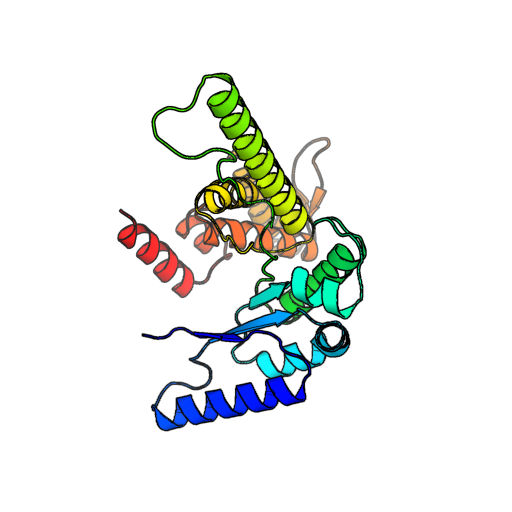A 1 217 ? -10.761 16.099 17.827 1.00 90.75 217 ARG A CA 1
ATOM 1663 C C . ARG A 1 217 ? -10.447 15.534 16.439 1.00 90.75 217 ARG A C 1
ATOM 1665 O O . ARG A 1 217 ? -9.856 14.459 16.345 1.00 90.75 217 ARG A O 1
ATOM 1672 N N . ALA A 1 218 ? -10.865 16.206 15.368 1.00 88.62 218 ALA A N 1
ATOM 1673 C CA . ALA A 1 218 ? -10.609 15.747 14.008 1.00 88.62 218 ALA A CA 1
ATOM 1674 C C . ALA A 1 218 ? -9.131 15.940 13.645 1.00 88.62 218 ALA A C 1
ATOM 1676 O O . ALA A 1 218 ? -8.489 15.002 13.173 1.00 88.62 218 ALA A O 1
ATOM 1677 N N . THR A 1 219 ? -8.570 17.113 13.940 1.00 90.25 219 THR A N 1
ATOM 1678 C CA . THR A 1 219 ? -7.146 17.394 13.693 1.00 90.25 219 THR A CA 1
ATOM 1679 C C . THR A 1 219 ? -6.209 16.584 14.595 1.00 90.25 219 THR A C 1
ATOM 1681 O O . THR A 1 219 ? -5.157 16.148 14.135 1.00 90.25 219 THR A O 1
ATOM 1684 N N . ASP A 1 220 ? -6.598 16.301 15.845 1.00 90.88 220 ASP A N 1
ATOM 1685 C CA . ASP A 1 220 ? -5.850 15.402 16.733 1.00 90.88 220 ASP A CA 1
ATOM 1686 C C . ASP A 1 220 ? -5.842 13.973 16.181 1.00 90.88 220 ASP A C 1
ATOM 1688 O O . ASP A 1 220 ? -4.791 13.335 16.134 1.00 90.88 220 ASP A O 1
ATOM 1692 N N . ARG A 1 221 ? -6.979 13.484 15.667 1.00 89.44 221 ARG A N 1
ATOM 1693 C CA . ARG A 1 221 ? -7.048 12.168 15.016 1.00 89.44 221 ARG A CA 1
ATOM 1694 C C . ARG A 1 221 ? -6.117 12.073 13.804 1.00 89.44 221 ARG A C 1
ATOM 1696 O O . ARG A 1 221 ? -5.437 11.056 13.656 1.00 89.44 221 ARG A O 1
ATOM 1703 N N . ASP A 1 222 ? -6.087 13.095 12.953 1.00 88.62 222 ASP A N 1
ATOM 1704 C CA . ASP A 1 222 ? -5.178 13.162 11.800 1.00 88.62 222 ASP A CA 1
ATOM 1705 C C . ASP A 1 222 ? -3.704 13.141 12.243 1.00 88.62 222 ASP A C 1
ATOM 1707 O O . ASP A 1 222 ? -2.914 12.291 11.816 1.00 88.62 222 ASP A O 1
ATOM 1711 N N . LEU A 1 223 ? -3.357 14.001 13.201 1.00 90.50 223 LEU A N 1
ATOM 1712 C CA . LEU A 1 223 ? -2.012 14.098 13.758 1.00 90.50 223 LEU A CA 1
ATOM 1713 C C . LEU A 1 223 ? -1.542 12.776 14.377 1.00 90.50 223 LEU A C 1
ATOM 1715 O O . LEU A 1 223 ? -0.432 12.319 14.093 1.00 90.50 223 LEU A O 1
ATOM 1719 N N . ARG A 1 224 ? -2.402 12.123 15.168 1.00 92.50 224 ARG A N 1
ATOM 1720 C CA . ARG A 1 224 ? -2.134 10.803 15.754 1.00 92.50 224 ARG A CA 1
ATOM 1721 C C . ARG A 1 224 ? -1.929 9.738 14.688 1.00 92.50 224 ARG A C 1
ATOM 1723 O O . ARG A 1 224 ? -0.997 8.948 14.798 1.00 92.50 224 ARG A O 1
ATOM 1730 N N . SER A 1 225 ? -2.762 9.726 13.645 1.00 88.75 225 SER A N 1
ATOM 1731 C CA . SER A 1 225 ? -2.620 8.790 12.524 1.00 88.75 225 SER A CA 1
ATOM 1732 C C . SER A 1 225 ? -1.247 8.926 11.859 1.00 88.75 225 SER A C 1
ATOM 1734 O O . SER A 1 225 ? -0.580 7.924 11.596 1.00 88.75 225 SER A O 1
ATOM 1736 N N . ARG A 1 226 ? -0.785 10.164 11.646 1.00 88.19 226 ARG A N 1
ATOM 1737 C CA . ARG A 1 226 ? 0.535 10.452 11.075 1.00 88.19 226 ARG A CA 1
ATOM 1738 C C . ARG A 1 226 ? 1.685 10.038 11.993 1.00 88.19 226 ARG A C 1
ATOM 1740 O O . ARG A 1 226 ? 2.576 9.321 11.547 1.00 88.19 226 ARG A O 1
ATOM 1747 N N . LEU A 1 227 ? 1.653 10.427 13.267 1.00 91.12 227 LEU A N 1
ATOM 1748 C CA . LEU A 1 227 ? 2.716 10.091 14.222 1.00 91.12 227 LEU A CA 1
ATOM 1749 C C . LEU A 1 227 ? 2.805 8.584 14.500 1.00 91.12 227 LEU A C 1
ATOM 1751 O O . LEU A 1 227 ? 3.899 8.049 14.658 1.00 91.12 227 LEU A O 1
ATOM 1755 N N . ARG A 1 228 ? 1.673 7.872 14.486 1.00 91.31 228 ARG A N 1
ATOM 1756 C CA . ARG A 1 228 ? 1.649 6.408 14.589 1.00 91.31 228 ARG A CA 1
ATOM 1757 C C . ARG A 1 228 ? 2.348 5.735 13.402 1.00 91.31 228 ARG A C 1
ATOM 1759 O O . ARG A 1 228 ? 3.059 4.757 13.607 1.00 91.31 228 ARG A O 1
ATOM 1766 N N . ARG A 1 229 ? 2.222 6.280 12.182 1.00 87.44 229 ARG A N 1
ATOM 1767 C CA . ARG A 1 229 ? 3.015 5.815 11.025 1.00 87.44 229 ARG A CA 1
ATOM 1768 C C . ARG A 1 229 ? 4.506 6.077 11.216 1.00 87.44 229 ARG A C 1
ATOM 1770 O O . ARG A 1 229 ? 5.306 5.208 10.904 1.00 87.44 229 ARG A O 1
ATOM 1777 N N . TYR A 1 230 ? 4.885 7.235 11.756 1.00 89.38 230 TYR A N 1
ATOM 1778 C CA . TYR A 1 230 ? 6.293 7.531 12.039 1.00 89.38 230 TYR A CA 1
ATOM 1779 C C . TYR A 1 230 ? 6.889 6.562 13.061 1.00 89.38 230 TYR A C 1
ATOM 1781 O O . TYR A 1 230 ? 8.013 6.113 12.869 1.00 89.38 230 TYR A O 1
ATOM 1789 N N . ALA A 1 231 ? 6.124 6.172 14.084 1.00 90.75 231 ALA A N 1
ATOM 1790 C CA . ALA A 1 231 ? 6.548 5.137 15.025 1.00 90.75 231 ALA A CA 1
ATOM 1791 C C . ALA A 1 231 ? 6.769 3.786 14.324 1.00 90.75 231 ALA A C 1
ATOM 1793 O O . ALA A 1 231 ? 7.812 3.165 14.498 1.00 90.75 231 ALA A O 1
ATOM 1794 N N . ALA A 1 232 ? 5.832 3.371 13.465 1.00 86.81 232 ALA A N 1
ATOM 1795 C CA . ALA A 1 232 ? 5.951 2.129 12.697 1.00 86.81 232 ALA A CA 1
ATOM 1796 C C . ALA A 1 232 ? 7.132 2.127 11.704 1.00 86.81 232 ALA A C 1
ATOM 1798 O O . ALA A 1 232 ? 7.675 1.071 11.400 1.00 86.81 232 ALA A O 1
ATOM 1799 N N . LEU A 1 233 ? 7.536 3.300 11.206 1.00 85.12 233 LEU A N 1
ATOM 1800 C CA . LEU A 1 233 ? 8.686 3.477 10.310 1.00 85.12 233 LEU A CA 1
ATOM 1801 C C . LEU A 1 233 ? 10.020 3.675 11.053 1.00 85.12 233 LEU A C 1
ATOM 1803 O O . LEU A 1 233 ? 11.047 3.854 10.403 1.00 85.12 233 LEU A O 1
ATOM 1807 N N . GLY A 1 234 ? 10.019 3.694 12.390 1.00 87.75 234 GLY A N 1
ATOM 1808 C CA . GLY A 1 234 ? 11.213 3.981 13.194 1.00 87.75 234 GLY A CA 1
ATOM 1809 C C . GLY A 1 234 ? 11.665 5.449 13.168 1.00 87.75 234 GLY A C 1
ATOM 1810 O O . GLY A 1 234 ? 12.755 5.759 13.635 1.00 87.75 234 GLY A O 1
ATOM 1811 N N . LEU A 1 235 ? 10.836 6.359 12.646 1.00 87.75 235 LEU A N 1
ATOM 1812 C CA . LEU A 1 235 ? 11.088 7.808 12.615 1.00 87.75 235 LEU A CA 1
ATOM 1813 C C . LEU A 1 235 ? 10.702 8.505 13.929 1.00 87.75 235 LEU A C 1
ATOM 1815 O O . LEU A 1 235 ? 11.137 9.620 14.200 1.00 87.75 235 LEU A O 1
ATOM 1819 N N . LEU A 1 236 ? 9.859 7.864 14.740 1.00 90.69 236 LEU A N 1
ATOM 1820 C CA . LEU A 1 236 ? 9.516 8.290 16.093 1.00 90.69 236 LEU A CA 1
ATOM 1821 C C . LEU A 1 236 ? 9.855 7.148 17.049 1.00 90.69 236 LEU A C 1
ATOM 1823 O O . LEU A 1 236 ? 9.383 6.029 16.858 1.00 90.69 236 LEU A O 1
ATOM 1827 N N . ALA A 1 237 ? 10.650 7.434 18.079 1.00 92.06 237 ALA A N 1
ATOM 1828 C CA . ALA A 1 237 ? 11.029 6.435 19.070 1.00 92.06 237 ALA A CA 1
ATOM 1829 C C . ALA A 1 237 ? 9.784 5.803 19.723 1.00 92.06 237 ALA A C 1
ATOM 1831 O O . ALA A 1 237 ? 8.811 6.494 20.048 1.00 92.06 237 ALA A O 1
ATOM 1832 N N . ALA A 1 238 ? 9.800 4.477 19.879 1.00 93.00 238 ALA A N 1
ATOM 1833 C CA . ALA A 1 238 ? 8.625 3.717 20.300 1.00 93.00 238 ALA A CA 1
ATOM 1834 C C . ALA A 1 238 ? 8.147 4.107 21.711 1.00 93.00 238 ALA A C 1
ATOM 1836 O O . ALA A 1 238 ? 6.945 4.195 21.954 1.00 93.00 238 ALA A O 1
ATOM 1837 N N . ASP A 1 239 ? 9.066 4.413 22.626 1.00 94.81 239 ASP A N 1
ATOM 1838 C CA . ASP A 1 239 ? 8.764 4.895 23.976 1.00 94.81 239 ASP A CA 1
ATOM 1839 C C . ASP A 1 239 ? 8.075 6.269 23.957 1.00 94.81 239 ASP A C 1
ATOM 1841 O O . ASP A 1 239 ? 7.061 6.465 24.629 1.00 94.81 239 ASP A O 1
ATOM 1845 N N . VAL A 1 240 ? 8.556 7.199 23.126 1.00 93.44 240 VAL A N 1
ATOM 1846 C CA . VAL A 1 240 ? 7.917 8.506 22.912 1.00 93.44 240 VAL A CA 1
ATOM 1847 C C . VAL A 1 240 ? 6.515 8.322 22.330 1.00 93.44 240 VAL A C 1
ATOM 1849 O O . VAL A 1 240 ? 5.560 8.940 22.805 1.00 93.44 240 VAL A O 1
ATOM 1852 N N . ALA A 1 241 ? 6.363 7.436 21.341 1.00 94.12 241 ALA A N 1
ATOM 1853 C CA . ALA A 1 241 ? 5.067 7.133 20.746 1.00 94.12 241 ALA A CA 1
ATOM 1854 C C . ALA A 1 241 ? 4.084 6.530 21.764 1.00 94.12 241 ALA A C 1
ATOM 1856 O O . ALA A 1 241 ? 2.908 6.904 21.794 1.00 94.12 241 ALA A O 1
ATOM 1857 N N . HIS A 1 242 ? 4.558 5.623 22.620 1.00 94.81 242 HIS A N 1
ATOM 1858 C CA . HIS A 1 242 ? 3.749 5.007 23.665 1.00 94.81 242 HIS A CA 1
ATOM 1859 C C . HIS A 1 242 ? 3.302 6.033 24.712 1.00 94.81 242 HIS A C 1
ATOM 1861 O O . HIS A 1 242 ? 2.111 6.124 25.012 1.00 94.81 242 HIS A O 1
ATOM 1867 N N . ASN A 1 243 ? 4.225 6.871 25.193 1.00 93.19 243 ASN A N 1
ATOM 1868 C CA . ASN A 1 243 ? 3.938 7.922 26.173 1.00 93.19 243 ASN A CA 1
ATOM 1869 C C . ASN A 1 243 ? 2.928 8.958 25.646 1.00 93.19 243 ASN A C 1
ATOM 1871 O O . ASN A 1 243 ? 2.107 9.464 26.407 1.00 93.19 243 ASN A O 1
ATOM 1875 N N . ALA A 1 244 ? 2.936 9.231 24.338 1.00 90.56 244 ALA A N 1
ATOM 1876 C CA . ALA A 1 244 ? 1.957 10.095 23.671 1.00 90.56 244 ALA A CA 1
ATOM 1877 C C . ALA A 1 244 ? 0.588 9.416 23.409 1.00 90.56 244 ALA A C 1
ATOM 1879 O O . ALA A 1 244 ? -0.332 10.036 22.857 1.00 90.56 244 ALA A O 1
ATOM 1880 N N . GLY A 1 245 ? 0.434 8.137 23.771 1.00 91.50 245 GLY A N 1
ATOM 1881 C CA . GLY A 1 245 ? -0.778 7.350 23.537 1.00 91.50 245 GLY A CA 1
ATOM 1882 C C . GLY A 1 245 ? -1.024 7.026 22.060 1.00 91.50 245 GLY A C 1
ATOM 1883 O O . GLY A 1 245 ? -2.175 6.915 21.639 1.00 91.50 245 GLY A O 1
ATOM 1884 N N . LEU A 1 246 ? 0.038 6.937 21.251 1.00 93.31 246 LEU A N 1
ATOM 1885 C CA . LEU A 1 246 ? -0.042 6.625 19.817 1.00 93.31 246 LEU A CA 1
ATOM 1886 C C . LEU A 1 246 ? 0.009 5.121 19.540 1.00 93.31 246 LEU A C 1
ATOM 1888 O O . LEU A 1 246 ? -0.551 4.665 18.540 1.00 93.31 246 LEU A O 1
ATOM 1892 N N . ILE A 1 247 ? 0.677 4.361 20.408 1.00 94.56 247 ILE A N 1
ATOM 1893 C CA . ILE A 1 247 ? 0.814 2.904 20.319 1.00 94.56 247 ILE A CA 1
ATOM 1894 C C . ILE A 1 247 ? 0.509 2.239 21.664 1.00 94.56 247 ILE A C 1
ATOM 1896 O O . ILE A 1 247 ? 0.723 2.815 22.734 1.00 94.56 247 ILE A O 1
ATOM 1900 N N . SER A 1 248 ? -0.007 1.017 21.606 1.00 93.69 248 SER A N 1
ATOM 1901 C CA . SER A 1 248 ? -0.281 0.182 22.774 1.00 93.69 248 SER A CA 1
ATOM 1902 C C . SER A 1 248 ? 1.008 -0.352 23.410 1.00 93.69 248 SER A C 1
ATOM 1904 O O . SER A 1 248 ? 2.078 -0.322 22.807 1.00 93.69 248 SER A O 1
ATOM 1906 N N . GLY A 1 249 ? 0.909 -0.874 24.637 1.00 93.88 249 GLY A N 1
ATOM 1907 C CA . GLY A 1 249 ? 2.056 -1.500 25.306 1.00 93.88 249 GLY A CA 1
ATOM 1908 C C . GLY A 1 249 ? 2.559 -2.760 24.590 1.00 93.88 249 GLY A C 1
ATOM 1909 O O . GLY A 1 249 ? 3.753 -3.031 24.602 1.00 93.88 249 GLY A O 1
ATOM 1910 N N . GLN A 1 250 ? 1.666 -3.494 23.920 1.00 92.00 250 GLN A N 1
ATOM 1911 C CA . GLN A 1 250 ? 2.044 -4.648 23.102 1.00 92.00 250 GLN A CA 1
ATOM 1912 C C . GLN A 1 250 ? 2.869 -4.210 21.883 1.00 92.00 250 GLN A C 1
ATOM 1914 O O . GLN A 1 250 ? 3.935 -4.759 21.624 1.00 92.00 250 GLN A O 1
ATOM 1919 N N . GLU A 1 251 ? 2.421 -3.160 21.195 1.00 91.12 251 GLU A N 1
ATOM 1920 C CA . GLU A 1 251 ? 3.133 -2.593 20.043 1.00 91.12 251 GLU A CA 1
ATOM 1921 C C . GLU A 1 251 ? 4.494 -2.006 20.427 1.00 91.12 251 GLU A C 1
ATOM 1923 O O . GLU A 1 251 ? 5.444 -2.107 19.656 1.00 91.12 251 GLU A O 1
ATOM 1928 N N . LEU A 1 252 ? 4.618 -1.426 21.626 1.00 93.25 252 LEU A N 1
ATOM 1929 C CA . LEU A 1 252 ? 5.907 -0.981 22.159 1.00 93.25 252 LEU A CA 1
ATOM 1930 C C . LEU A 1 252 ? 6.900 -2.148 22.250 1.00 93.25 252 LEU A C 1
ATOM 1932 O O . LEU A 1 252 ? 8.027 -2.027 21.777 1.00 93.25 252 LEU A O 1
ATOM 1936 N N . ILE A 1 253 ? 6.478 -3.276 22.830 1.00 92.50 253 ILE A N 1
ATOM 1937 C CA . ILE A 1 253 ? 7.321 -4.472 22.974 1.00 92.50 253 ILE A CA 1
ATOM 1938 C C . ILE A 1 253 ? 7.747 -4.993 21.596 1.00 92.50 253 ILE A C 1
ATOM 1940 O O . ILE A 1 253 ? 8.927 -5.272 21.381 1.00 92.50 253 ILE A O 1
ATOM 1944 N N . GLU A 1 254 ? 6.809 -5.079 20.651 1.00 88.94 254 GLU A N 1
ATOM 1945 C CA . GLU A 1 254 ? 7.075 -5.535 19.283 1.00 88.94 254 GLU A CA 1
ATOM 1946 C C . GLU A 1 254 ? 8.097 -4.636 18.573 1.00 88.94 254 GLU A C 1
ATOM 1948 O O . GLU A 1 254 ? 9.119 -5.129 18.089 1.00 88.94 254 GLU A O 1
ATOM 1953 N N . LEU A 1 255 ? 7.891 -3.316 18.588 1.00 87.38 255 LEU A N 1
ATOM 1954 C CA . LEU A 1 255 ? 8.806 -2.365 17.955 1.00 87.38 255 LEU A CA 1
ATOM 1955 C C . LEU A 1 255 ? 10.199 -2.386 18.603 1.00 87.38 255 LEU A C 1
ATOM 1957 O O . LEU A 1 255 ? 11.205 -2.413 17.892 1.00 87.38 255 LEU A O 1
ATOM 1961 N N . MET A 1 256 ? 10.289 -2.459 19.933 1.00 87.06 256 MET A N 1
ATOM 1962 C CA . MET A 1 256 ? 11.583 -2.547 20.620 1.00 87.06 256 MET A CA 1
ATOM 1963 C C . MET A 1 256 ? 12.331 -3.843 20.275 1.00 87.06 256 MET A C 1
ATOM 1965 O O . MET A 1 256 ? 13.524 -3.791 19.986 1.00 87.06 256 MET A O 1
ATOM 1969 N N . SER A 1 257 ? 11.629 -4.978 20.199 1.00 81.94 257 SER A N 1
ATOM 1970 C CA . SER A 1 257 ? 12.232 -6.271 19.839 1.00 81.94 257 SER A CA 1
ATOM 1971 C C . SER A 1 257 ? 12.735 -6.330 18.390 1.00 81.94 257 SER A C 1
ATOM 1973 O O . SER A 1 257 ? 13.745 -6.972 18.104 1.00 81.94 257 SER A O 1
ATOM 1975 N N . SER A 1 258 ? 12.072 -5.620 17.470 1.00 66.31 258 SER A N 1
ATOM 1976 C CA . SER A 1 258 ? 12.475 -5.555 16.060 1.00 66.31 258 SER A CA 1
ATOM 1977 C C . SER A 1 258 ? 13.770 -4.763 15.842 1.00 66.31 258 SER A C 1
ATOM 1979 O O . SER A 1 258 ? 14.559 -5.097 14.959 1.00 66.31 258 SER A O 1
ATOM 1981 N N . THR A 1 259 ? 14.024 -3.762 16.690 1.00 58.34 259 THR A N 1
ATOM 1982 C CA . THR A 1 259 ? 15.237 -2.931 16.642 1.00 58.34 259 THR A CA 1
ATOM 1983 C C . THR A 1 259 ? 16.484 -3.718 17.064 1.00 58.34 259 THR A C 1
ATOM 1985 O O . THR A 1 259 ? 17.553 -3.516 16.496 1.00 58.34 259 THR A O 1
ATOM 1988 N N . GLU A 1 260 ? 16.350 -4.657 18.009 1.00 50.75 260 GLU A N 1
ATOM 1989 C CA . GLU A 1 260 ? 17.451 -5.514 18.486 1.00 50.75 260 GLU A CA 1
ATOM 1990 C C . GLU A 1 260 ? 17.807 -6.648 17.507 1.00 50.75 260 GLU A C 1
ATOM 1992 O O . GLU A 1 260 ? 18.938 -7.123 17.493 1.00 50.75 260 GLU A O 1
ATOM 1997 N N . ALA A 1 261 ? 16.868 -7.078 16.658 1.00 45.00 261 ALA A N 1
ATOM 1998 C CA . ALA A 1 261 ? 17.108 -8.120 15.654 1.00 45.00 261 ALA A CA 1
ATOM 1999 C C . ALA A 1 261 ? 17.824 -7.606 14.384 1.00 45.00 261 ALA A C 1
ATOM 2001 O O . ALA A 1 261 ? 18.267 -8.410 13.562 1.00 45.00 261 ALA A O 1
ATOM 2002 N N . GLY A 1 262 ? 17.905 -6.282 14.206 1.00 43.38 262 GLY A N 1
ATOM 2003 C CA . GLY A 1 262 ? 18.523 -5.617 13.052 1.00 43.38 262 GLY A CA 1
ATOM 2004 C C . GLY A 1 262 ? 19.934 -5.059 13.287 1.00 43.38 262 GLY A C 1
ATOM 2005 O O . GLY A 1 262 ? 20.493 -4.478 12.355 1.00 43.38 262 GLY A O 1
ATOM 2006 N N . SER A 1 263 ? 20.493 -5.208 14.496 1.00 33.75 263 SER A N 1
ATOM 2007 C CA . SER A 1 263 ? 21.860 -4.803 14.886 1.00 33.75 263 SER A CA 1
ATOM 2008 C C . SER A 1 263 ? 22.815 -5.988 14.966 1.00 33.75 263 SER A C 1
ATOM 2010 O O . SER A 1 263 ? 23.968 -5.849 14.501 1.00 33.75 263 SER A O 1
#

Mean predicted aligned error: 5.37 Å

Foldseek 3Di:
DAQADEAEDDQALVVLLVVLVVVQVVCVVVVHPRLSHAYEYEPQAPNCLVHVLSSCVSRLSRYAEYEYDDPSHCVRVVPPDDDLVRVVNLVSLLSRLVSCVVSVHAYEYEADPLALAAPDDDDPDDPVSVVRSVVSNVVSLVSLLVSLLVSVVSRGLFYDYPDPSSVVSNCCNNVDDPPPVVVVLLLQQLVVCVVCVVVVHQWDWGDDDPPTDIDGPVNNVVSLVVVLSCLVSVVDQLVSCVVSVSDDPVVSVVSVVVVVVVD

pLDDT: mean 93.06, std 8.5, range [33.75, 98.69]

Solvent-accessible surface area (backbone atoms only — not comparable to full-atom values): 14506 Å² total; per-residue (Å²): 136,80,63,56,49,76,44,71,72,43,56,43,47,67,60,45,43,52,50,52,52,51,52,52,52,49,26,60,75,70,72,46,63,88,58,56,62,28,32,30,38,30,47,24,32,60,59,18,61,80,39,39,68,58,32,47,64,64,42,48,83,26,48,63,28,38,32,43,32,61,67,55,24,35,60,66,74,62,57,88,77,84,57,88,83,32,69,70,51,52,50,51,47,46,53,46,28,52,51,17,56,75,68,74,30,45,19,30,34,48,52,68,86,63,64,62,54,64,86,65,85,75,93,85,65,52,72,69,51,51,50,52,22,51,50,50,24,51,51,22,40,53,49,34,25,52,51,36,43,52,38,44,74,65,55,32,71,45,63,50,66,91,46,75,69,44,48,58,29,38,47,52,45,72,67,65,66,80,52,69,68,46,53,52,53,53,52,52,42,54,51,55,47,52,57,33,46,75,73,72,39,77,58,43,80,34,75,61,78,96,64,49,40,83,36,36,72,67,54,47,51,52,51,44,58,52,52,37,51,32,31,75,70,67,76,31,58,50,66,61,33,36,77,72,68,52,44,54,74,67,54,35,53,52,55,55,53,54,58,67,76,75,112

Sequence (263 aa):
LLDGIVWPKVENAEEMRWLCDLLTSLEQHLGLPANSIWLQFLVESASALEQLDKIVDIARPRLCGIIWGAADYAADVGLHEWANDHPLFDWARAVIVNAAGAAGVPAIDAMTFNYPTPLHRGDNLNDQQRAANREKILTALAEVYADAIHGKNLGMSGKWVGHPGQLLMVQAAYLEHGGDEELQRALNALESYRISVEQGHGATIIGEGDNAKMADRATDRDLRSRLRRYAALGLLAADVAHNAGLISGQELIELMSSTEAGS

Secondary structure (DSSP, 8-state):
---EEEE-----HHHHHHHHHHHHHHHHHHTPPTT-SEEEEEE-SHHHHHTHHHHHHHHTTTEEEEEE-HHHHHHHTT-SS--TT-HHHHHHHHHHHHHHHHHT--EEEPPPSS----SS-SS---HHHHHHHHHHHHHHHHHHHHHHHHHHHHT--EE--SSHHHHHHHHHHHH--SHHHHHHHHHHHHHHHHHHHHTT-SEEEESSGGG-EEEEHHHHHHHHHHHHHHHHTTSS-HHHHHHTTSS-HHHHHHHHHHHHTT-